Protein AF-A0A1G2F307-F1 (afdb_monomer_lite)

Structure (mmCIF, N/CA/C/O backbone):
data_AF-A0A1G2F307-F1
#
_entry.id   AF-A0A1G2F307-F1
#
loop_
_atom_site.group_PDB
_atom_site.id
_atom_site.type_symbol
_atom_site.label_atom_id
_atom_site.label_alt_id
_atom_site.label_comp_id
_atom_site.label_asym_id
_atom_site.label_entity_id
_atom_site.label_seq_id
_atom_site.pdbx_PDB_ins_code
_atom_site.Cartn_x
_atom_site.Cartn_y
_atom_site.Cartn_z
_atom_site.occupancy
_atom_site.B_iso_or_equiv
_atom_site.auth_seq_id
_atom_site.auth_comp_id
_atom_site.auth_asym_id
_atom_site.auth_atom_id
_atom_site.pdbx_PDB_model_num
ATOM 1 N N . MET A 1 1 ? -7.308 24.816 10.630 1.00 45.25 1 MET A N 1
ATOM 2 C CA . MET A 1 1 ? -8.363 24.748 11.661 1.00 45.25 1 MET A CA 1
ATOM 3 C C . MET A 1 1 ? -8.213 25.988 12.524 1.00 45.25 1 MET A C 1
ATOM 5 O O . MET A 1 1 ? -7.285 26.033 13.312 1.00 45.25 1 MET A O 1
ATOM 9 N N . LYS A 1 2 ? -9.033 27.020 12.302 1.00 36.34 2 LYS A N 1
ATOM 10 C CA . LYS A 1 2 ? -9.161 28.176 13.204 1.00 36.34 2 LYS A CA 1
ATOM 11 C C . LYS A 1 2 ? -10.484 27.991 13.963 1.00 36.34 2 LYS A C 1
ATOM 13 O O . LYS A 1 2 ? -11.474 27.665 13.313 1.00 36.34 2 LYS A O 1
ATOM 18 N N . GLY A 1 3 ? -10.489 28.132 15.291 1.00 55.84 3 GLY A N 1
ATOM 19 C CA . GLY A 1 3 ? -11.726 28.289 16.077 1.00 55.84 3 GLY A CA 1
ATOM 20 C C . GLY A 1 3 ? -12.210 27.124 16.958 1.00 55.84 3 GLY A C 1
ATOM 21 O O . GLY A 1 3 ? -13.341 27.181 17.425 1.00 55.84 3 GLY A O 1
ATOM 22 N N . LEU A 1 4 ? -11.419 26.077 17.219 1.00 61.03 4 LEU A N 1
ATOM 23 C CA . LEU A 1 4 ? -11.756 25.086 18.258 1.00 61.03 4 LEU A CA 1
ATOM 24 C C . LEU A 1 4 ? -10.794 25.225 19.436 1.00 61.03 4 LEU A C 1
ATOM 26 O O . LEU A 1 4 ? -9.588 25.094 19.243 1.00 61.03 4 LEU A O 1
ATOM 30 N N . SER A 1 5 ? -11.338 25.478 20.632 1.00 67.31 5 SER A N 1
ATOM 31 C CA . SER A 1 5 ? -10.570 25.426 21.883 1.00 67.31 5 SER A CA 1
ATOM 32 C C . SER A 1 5 ? -9.981 24.024 22.057 1.00 67.31 5 SER A C 1
ATOM 34 O O . SER A 1 5 ? -10.682 23.024 21.854 1.00 67.31 5 SER A O 1
ATOM 36 N N . SER A 1 6 ? -8.704 23.954 22.438 1.00 67.81 6 SER A N 1
ATOM 37 C CA . SER A 1 6 ? -7.996 22.713 22.781 1.00 67.81 6 SER A CA 1
ATOM 38 C C . SER A 1 6 ? -8.729 21.909 23.863 1.00 67.81 6 SER A C 1
ATOM 40 O O . SER A 1 6 ? -8.655 20.682 23.875 1.00 67.81 6 SER A O 1
ATOM 42 N N . GLU A 1 7 ? -9.527 22.578 24.695 1.00 74.12 7 GLU A N 1
ATOM 43 C CA . GLU A 1 7 ? -10.325 21.982 25.770 1.00 74.12 7 GLU A CA 1
ATOM 44 C C . GLU A 1 7 ? -11.489 21.115 25.267 1.00 74.12 7 GLU A C 1
ATOM 46 O O . GLU A 1 7 ? -11.888 20.181 25.956 1.00 74.12 7 GLU A O 1
ATOM 51 N N . LYS A 1 8 ? -12.009 21.361 24.052 1.00 78.06 8 LYS A N 1
ATOM 52 C CA . LYS A 1 8 ? -13.116 20.575 23.460 1.00 78.06 8 LYS A CA 1
ATOM 53 C C . LYS A 1 8 ? -12.644 19.328 22.706 1.00 78.06 8 LYS A C 1
ATOM 55 O O . LYS A 1 8 ? -13.451 18.457 22.379 1.00 78.06 8 LYS A O 1
ATOM 60 N N . ILE A 1 9 ? -11.349 19.222 22.403 1.00 78.38 9 ILE A N 1
ATOM 61 C CA . ILE A 1 9 ? -10.780 18.090 21.653 1.00 78.38 9 ILE A CA 1
ATOM 62 C C . ILE A 1 9 ? -10.957 16.749 22.397 1.00 78.38 9 ILE A C 1
ATOM 64 O O . ILE A 1 9 ? -11.393 15.796 21.748 1.00 78.38 9 ILE A O 1
ATOM 68 N N . PRO A 1 10 ? -10.705 16.634 23.720 1.00 80.56 10 PRO A N 1
ATOM 69 C CA . PRO A 1 10 ? -10.904 15.382 24.451 1.00 80.56 10 PRO A CA 1
ATOM 70 C C . PRO A 1 10 ? -12.337 14.843 24.381 1.00 80.56 10 PRO A C 1
ATOM 72 O O . PRO A 1 10 ? -12.533 13.643 24.204 1.00 80.56 10 PRO A O 1
ATOM 75 N N . GLU A 1 11 ? -13.342 15.712 24.512 1.00 82.62 11 GLU A N 1
ATOM 76 C CA . GLU A 1 11 ? -14.755 15.314 24.476 1.00 82.62 11 GLU A CA 1
ATOM 77 C C . GLU A 1 11 ? -15.157 14.800 23.092 1.00 82.62 11 GLU A C 1
ATOM 79 O O . GLU A 1 11 ? -15.817 13.766 22.965 1.00 82.62 11 GLU A O 1
ATOM 84 N N . LEU A 1 12 ? -14.708 15.491 22.041 1.00 83.12 12 LEU A N 1
ATOM 85 C CA . LEU A 1 12 ? -14.936 15.076 20.659 1.00 83.12 12 LEU A CA 1
ATOM 86 C C . LEU A 1 12 ? -14.224 13.757 20.343 1.00 83.12 12 LEU A C 1
ATOM 88 O O . LEU A 1 12 ? -14.823 12.878 19.729 1.00 83.12 12 LEU A O 1
ATOM 92 N N . ALA A 1 13 ? -12.989 13.581 20.813 1.00 83.50 13 ALA A N 1
ATOM 93 C CA . ALA A 1 13 ? -12.244 12.338 20.644 1.00 83.50 13 ALA A CA 1
ATOM 94 C C . ALA A 1 13 ? -12.926 11.159 21.359 1.00 83.50 13 ALA A C 1
ATOM 96 O O . ALA A 1 13 ? -13.071 10.083 20.778 1.00 83.50 13 ALA A O 1
ATOM 97 N N . ALA A 1 14 ? -13.423 11.371 22.583 1.00 84.75 14 ALA A N 1
ATOM 98 C CA . ALA A 1 14 ? -14.189 10.363 23.312 1.00 84.75 14 ALA A CA 1
ATOM 99 C C . ALA A 1 14 ? -15.495 10.003 22.583 1.00 84.75 14 ALA A C 1
ATOM 101 O O . ALA A 1 14 ? -15.863 8.829 22.508 1.00 84.75 14 ALA A O 1
ATOM 102 N N . LYS A 1 15 ? -16.186 10.995 22.003 1.00 86.06 15 LYS A N 1
ATOM 103 C CA . LYS A 1 15 ? -17.370 10.767 21.163 1.00 86.06 15 LYS A CA 1
ATOM 104 C C . LYS A 1 15 ? -17.031 9.924 19.930 1.00 86.06 15 LYS A C 1
ATOM 106 O O . LYS A 1 15 ? -17.756 8.973 19.638 1.00 86.06 15 LYS A O 1
ATOM 111 N N . ASP A 1 16 ? -15.928 10.226 19.248 1.00 86.75 16 ASP A N 1
ATOM 112 C CA . ASP A 1 16 ? -15.471 9.479 18.072 1.00 86.75 16 ASP A CA 1
ATOM 113 C C . ASP A 1 16 ? -15.171 8.009 18.417 1.00 86.75 16 ASP A C 1
ATOM 115 O O . ASP A 1 16 ? -15.613 7.110 17.697 1.00 86.75 16 ASP A O 1
ATOM 119 N N . VAL A 1 17 ? -14.513 7.745 19.555 1.00 88.88 17 VAL A N 1
ATOM 120 C CA . VAL A 1 17 ? -14.252 6.378 20.046 1.00 88.88 17 VAL A CA 1
ATOM 121 C C . VAL A 1 17 ? -15.545 5.626 20.351 1.00 88.88 17 VAL A C 1
ATOM 123 O O . VAL A 1 17 ? -15.688 4.482 19.923 1.00 88.88 17 VAL A O 1
ATOM 126 N N . ARG A 1 18 ? -16.509 6.246 21.048 1.00 87.94 18 ARG A N 1
ATOM 127 C CA . ARG A 1 18 ? -17.801 5.601 21.361 1.00 87.94 18 ARG A CA 1
ATOM 128 C C . ARG A 1 18 ? -18.547 5.184 20.095 1.00 87.94 18 ARG A C 1
ATOM 130 O O . ARG A 1 18 ? -19.044 4.064 20.022 1.00 87.94 18 ARG A O 1
ATOM 137 N N . ILE A 1 19 ? -18.596 6.066 19.095 1.00 85.94 19 ILE A N 1
ATOM 138 C CA . ILE A 1 19 ? -19.235 5.775 17.805 1.00 85.94 19 ILE A CA 1
ATOM 139 C C . ILE A 1 19 ? -18.527 4.604 17.126 1.00 85.94 19 ILE A C 1
ATOM 141 O O . ILE A 1 19 ? -19.167 3.655 16.692 1.00 85.94 19 ILE A O 1
ATOM 145 N N . VAL A 1 20 ? -17.200 4.647 17.049 1.00 87.62 20 VAL A N 1
ATOM 146 C CA . VAL A 1 20 ? -16.420 3.596 16.397 1.00 87.62 20 VAL A CA 1
ATOM 147 C C . VAL A 1 20 ? -16.593 2.248 17.092 1.00 87.62 20 VAL A C 1
ATOM 149 O O . VAL A 1 20 ? -16.820 1.253 16.411 1.00 87.62 20 VAL A O 1
ATOM 152 N N . LYS A 1 21 ? -16.576 2.214 18.427 1.00 89.38 21 LYS A N 1
ATOM 153 C CA . LYS A 1 21 ? -16.798 0.983 19.194 1.00 89.38 21 LYS A CA 1
ATOM 154 C C . LYS A 1 21 ? -18.159 0.345 18.923 1.00 89.38 21 LYS A C 1
ATOM 156 O O . LYS A 1 21 ? -18.265 -0.875 18.893 1.00 89.38 21 LYS A O 1
ATOM 161 N N . LYS A 1 22 ? -19.187 1.169 18.714 1.00 86.75 22 LYS A N 1
ATOM 162 C CA . LYS A 1 22 ? -20.546 0.702 18.432 1.00 86.75 22 LYS A CA 1
ATOM 163 C C . LYS A 1 22 ? -20.747 0.294 16.973 1.00 86.75 22 LYS A C 1
ATOM 165 O O . LYS A 1 22 ? -21.498 -0.637 16.712 1.00 86.75 22 LYS A O 1
ATOM 170 N N . GLU A 1 23 ? -20.115 0.995 16.033 1.00 86.56 23 GLU A N 1
ATOM 171 C CA . GLU A 1 23 ? -20.514 0.942 14.621 1.00 86.56 23 GLU A CA 1
ATOM 172 C C . GLU A 1 23 ? -19.495 0.275 13.690 1.00 86.56 23 GLU A C 1
ATOM 174 O O . GLU A 1 23 ? -19.865 -0.159 12.598 1.00 86.56 23 GLU A O 1
ATOM 179 N N . ALA A 1 24 ? -18.221 0.195 14.080 1.00 88.38 24 ALA A N 1
ATOM 180 C CA . ALA A 1 24 ? -17.176 -0.414 13.265 1.00 88.38 24 ALA A CA 1
ATOM 181 C C . ALA A 1 24 ? -17.339 -1.931 13.162 1.00 88.38 24 ALA A C 1
ATOM 183 O O . ALA A 1 24 ? -17.726 -2.585 14.127 1.00 88.38 24 ALA A O 1
ATOM 184 N N . ARG A 1 25 ? -16.968 -2.495 12.008 1.00 90.31 25 ARG A N 1
ATOM 185 C CA . ARG A 1 25 ? -16.917 -3.947 11.798 1.00 90.31 25 ARG A CA 1
ATOM 186 C C . ARG A 1 25 ? -15.832 -4.608 12.636 1.00 90.31 25 ARG A C 1
ATOM 188 O O . ARG A 1 25 ? -16.087 -5.640 13.247 1.00 90.31 25 ARG A O 1
ATOM 195 N N . ILE A 1 26 ? -14.637 -4.025 12.647 1.00 93.69 26 ILE A N 1
ATOM 196 C CA . ILE A 1 26 ? -13.489 -4.551 13.391 1.00 93.69 26 ILE A CA 1
ATOM 197 C C . ILE A 1 26 ? -12.848 -3.410 14.159 1.00 93.69 26 ILE A C 1
ATOM 199 O O . ILE A 1 26 ? -12.647 -2.328 13.607 1.00 93.69 26 ILE A O 1
ATOM 203 N N . ILE A 1 27 ? -12.500 -3.658 15.414 1.00 95.06 27 ILE A N 1
ATOM 204 C CA . ILE A 1 27 ? -11.779 -2.716 16.261 1.00 95.06 27 ILE A CA 1
ATOM 205 C C . ILE A 1 27 ? -10.547 -3.430 16.792 1.00 95.06 27 ILE A C 1
ATOM 207 O O . ILE A 1 27 ? -10.652 -4.465 17.444 1.00 95.06 27 ILE A O 1
ATOM 211 N N . PHE A 1 28 ? -9.384 -2.855 16.534 1.00 95.75 28 PHE A N 1
ATOM 212 C CA . PHE A 1 28 ? -8.176 -3.174 17.270 1.00 95.75 28 PHE A CA 1
ATOM 213 C C . PHE A 1 28 ? -7.999 -2.142 18.375 1.00 95.75 28 PHE A C 1
ATOM 215 O O . PHE A 1 28 ? -7.967 -0.939 18.105 1.00 95.75 28 PHE A O 1
ATOM 222 N N . ARG A 1 29 ? -7.893 -2.612 19.612 1.00 94.12 29 ARG A N 1
ATOM 223 C CA . ARG A 1 29 ? -7.698 -1.777 20.789 1.00 94.12 29 ARG A CA 1
ATOM 224 C C . ARG A 1 29 ? -6.320 -2.039 21.373 1.00 94.12 29 ARG A C 1
ATOM 226 O O . ARG A 1 29 ? -6.047 -3.148 21.816 1.00 94.12 29 ARG A O 1
ATOM 233 N N . ILE A 1 30 ? -5.477 -1.014 21.366 1.00 91.75 30 ILE A N 1
ATOM 234 C CA . ILE A 1 30 ? -4.149 -1.038 21.983 1.00 91.75 30 ILE A CA 1
ATOM 235 C C . ILE A 1 30 ? -4.313 -0.700 23.468 1.00 91.75 30 ILE A C 1
ATOM 237 O O . ILE A 1 30 ? -4.985 0.277 23.811 1.00 91.75 30 ILE A O 1
ATOM 241 N N . SER A 1 31 ? -3.736 -1.514 24.346 1.00 86.94 31 SER A N 1
ATOM 242 C CA . SER A 1 31 ? -3.740 -1.276 25.789 1.00 86.94 31 SER A CA 1
ATOM 243 C C . SER A 1 31 ? -2.879 -0.057 26.176 1.00 86.94 31 SER A C 1
ATOM 245 O O . SER A 1 31 ? -1.973 0.312 25.428 1.00 86.94 31 SER A O 1
ATOM 247 N N . PRO A 1 32 ? -3.122 0.584 27.338 1.00 83.75 32 PRO A N 1
ATOM 248 C CA . PRO A 1 32 ? -2.334 1.735 27.801 1.00 83.75 32 PRO A CA 1
ATOM 249 C C . PRO A 1 32 ? -0.832 1.468 27.952 1.00 83.75 32 PRO A C 1
ATOM 251 O O . PRO A 1 32 ? -0.029 2.372 27.763 1.00 83.75 32 PRO A O 1
ATOM 254 N N . ASP A 1 33 ? -0.454 0.235 28.283 1.00 81.94 33 ASP A N 1
ATOM 255 C CA . ASP A 1 33 ? 0.939 -0.211 28.376 1.00 81.94 33 ASP A CA 1
ATOM 256 C C . ASP A 1 33 ? 1.538 -0.616 27.015 1.00 81.94 33 ASP A C 1
ATOM 258 O O . ASP A 1 33 ? 2.699 -1.008 26.955 1.00 81.94 33 ASP A O 1
ATOM 262 N N . GLU A 1 34 ? 0.759 -0.522 25.931 1.00 77.94 34 GLU A N 1
ATOM 263 C CA . GLU A 1 34 ? 1.139 -0.850 24.551 1.00 77.94 34 GLU A CA 1
ATOM 264 C C . GLU A 1 34 ? 1.672 -2.282 24.363 1.00 77.94 34 GLU A C 1
ATOM 266 O O . GLU A 1 34 ? 2.456 -2.552 23.455 1.00 77.94 34 GLU A O 1
ATOM 271 N N . ARG A 1 35 ? 1.244 -3.220 25.217 1.00 78.19 35 ARG A N 1
ATOM 272 C CA . ARG A 1 35 ? 1.658 -4.635 25.163 1.00 78.19 35 ARG A CA 1
ATOM 273 C C . ARG A 1 35 ? 0.577 -5.562 24.633 1.00 78.19 35 ARG A C 1
ATOM 275 O O . ARG A 1 35 ? 0.885 -6.623 24.098 1.00 78.19 35 ARG A O 1
ATOM 282 N N . LEU A 1 36 ? -0.684 -5.176 24.791 1.00 77.69 36 LEU A N 1
ATOM 283 C CA . LEU A 1 36 ? -1.838 -6.015 24.513 1.00 77.69 36 LEU A CA 1
ATOM 284 C C . LEU A 1 36 ? -2.692 -5.376 23.422 1.00 77.69 36 LEU A C 1
ATOM 286 O O . LEU A 1 36 ? -3.015 -4.188 23.469 1.00 77.69 36 LEU A O 1
ATOM 290 N N . ILE A 1 37 ? -3.063 -6.185 22.430 1.00 85.81 37 ILE A N 1
ATOM 291 C CA . ILE A 1 37 ? -4.013 -5.790 21.393 1.00 85.81 37 ILE A CA 1
ATOM 292 C C . ILE A 1 37 ? -5.245 -6.673 21.515 1.00 85.81 37 ILE A C 1
ATOM 294 O O . ILE A 1 37 ? -5.208 -7.867 21.221 1.00 85.81 37 ILE A O 1
ATOM 298 N N . GLU A 1 38 ? -6.355 -6.062 21.902 1.00 89.31 38 GLU A N 1
ATOM 299 C CA . GLU A 1 38 ? -7.666 -6.695 21.870 1.00 89.31 38 GLU A CA 1
ATOM 300 C C . GLU A 1 38 ? -8.273 -6.507 20.470 1.00 89.31 38 GLU A C 1
ATOM 302 O O . GLU A 1 38 ? -8.264 -5.405 19.915 1.00 89.31 38 GLU A O 1
ATOM 307 N N . THR A 1 39 ? -8.785 -7.587 19.873 1.00 92.56 39 THR A N 1
ATOM 308 C CA . THR A 1 39 ? -9.511 -7.532 18.594 1.00 92.56 39 THR A CA 1
ATOM 309 C C . THR A 1 39 ? -10.985 -7.787 18.854 1.00 92.56 39 THR A C 1
ATOM 311 O O . THR A 1 39 ? -11.357 -8.875 19.282 1.00 92.56 39 THR A O 1
ATOM 314 N N . ILE A 1 40 ? -11.819 -6.794 18.567 1.00 92.75 40 ILE A N 1
ATOM 315 C CA . ILE A 1 40 ? -13.268 -6.866 18.740 1.00 92.75 40 ILE A CA 1
ATOM 316 C C . ILE A 1 40 ? -13.902 -6.884 17.353 1.00 92.75 40 ILE A C 1
ATOM 318 O O . ILE A 1 40 ? -13.689 -5.976 16.546 1.00 92.75 40 ILE A O 1
ATOM 322 N N . GLU A 1 41 ? -14.695 -7.914 17.076 1.00 91.88 41 GLU A N 1
ATOM 323 C CA . GLU A 1 41 ? -15.501 -8.010 15.861 1.00 91.88 41 GLU A CA 1
ATOM 324 C C . GLU A 1 41 ? -16.963 -7.775 16.198 1.00 91.88 41 GLU A C 1
ATOM 326 O O . GLU A 1 41 ? -17.561 -8.466 17.024 1.00 91.88 41 GLU A O 1
ATOM 331 N N . ASN A 1 42 ? -17.546 -6.774 15.554 1.00 86.81 42 ASN A N 1
ATOM 332 C CA . ASN A 1 42 ? -18.934 -6.438 15.777 1.00 86.81 42 ASN A CA 1
ATOM 333 C C . ASN A 1 42 ? -19.824 -7.320 14.900 1.00 86.81 42 ASN A C 1
ATOM 335 O O . ASN A 1 42 ? -19.644 -7.380 13.683 1.00 86.81 42 ASN A O 1
ATOM 339 N N . LYS A 1 43 ? -20.808 -7.980 15.517 1.00 83.81 43 LYS A N 1
ATOM 340 C CA . LYS A 1 43 ? -21.756 -8.860 14.819 1.00 83.81 43 LYS A CA 1
ATOM 341 C C . LYS A 1 43 ? -22.731 -8.090 13.928 1.00 83.81 43 LYS A C 1
ATOM 343 O O . LYS A 1 43 ? -23.240 -8.653 12.967 1.00 83.81 43 LYS A O 1
ATOM 348 N N . ASN A 1 44 ? -23.011 -6.824 14.246 1.00 82.81 44 ASN A N 1
ATOM 349 C CA . ASN A 1 44 ? -24.009 -6.025 13.534 1.00 82.81 44 ASN A CA 1
ATOM 350 C C . ASN A 1 44 ? -23.501 -4.593 13.257 1.00 82.81 44 ASN A C 1
ATOM 352 O O . ASN A 1 44 ? -24.066 -3.624 13.774 1.00 82.81 44 ASN A O 1
ATOM 356 N N . PRO A 1 45 ? -22.406 -4.442 12.485 1.00 83.50 45 PRO A N 1
ATOM 357 C CA . PRO A 1 45 ? -21.763 -3.152 12.276 1.00 83.50 45 PRO A CA 1
ATOM 358 C C . PRO A 1 45 ? -22.529 -2.295 11.270 1.00 83.50 45 PRO A C 1
ATOM 360 O O . PRO A 1 45 ? -22.873 -2.763 10.186 1.00 83.50 45 PRO A O 1
ATOM 363 N N . ARG A 1 46 ? -22.716 -1.003 11.562 1.00 78.00 46 ARG A N 1
ATOM 364 C CA . ARG A 1 46 ? -23.237 -0.045 10.568 1.00 78.00 46 ARG A CA 1
ATOM 365 C C . ARG A 1 46 ? -22.159 0.478 9.622 1.00 78.00 46 ARG A C 1
ATOM 367 O O . ARG A 1 46 ? -22.490 1.097 8.613 1.00 78.00 46 ARG A O 1
ATOM 374 N N . LEU A 1 47 ? -20.877 0.255 9.913 1.00 78.88 47 LEU A N 1
ATOM 375 C CA . LEU A 1 47 ? -19.753 0.731 9.110 1.00 78.88 47 LEU A CA 1
ATOM 376 C C . LEU A 1 47 ? -18.793 -0.406 8.741 1.00 78.88 47 LEU A C 1
ATOM 378 O O . LEU A 1 47 ? -18.179 -1.017 9.617 1.00 78.88 47 LEU A O 1
ATOM 382 N N . ASP A 1 48 ? -18.548 -0.613 7.440 1.00 84.12 48 ASP A N 1
ATOM 383 C CA . ASP A 1 48 ? -17.459 -1.489 6.981 1.00 84.12 48 ASP A CA 1
ATOM 384 C C . ASP A 1 48 ? -16.106 -0.778 7.121 1.00 84.12 48 ASP A C 1
ATOM 386 O O . ASP A 1 48 ? -15.532 -0.258 6.155 1.00 84.12 48 ASP A O 1
ATOM 390 N N . LEU A 1 49 ? -15.605 -0.734 8.350 1.00 87.50 49 LEU A N 1
ATOM 391 C CA . LEU A 1 49 ? -14.298 -0.187 8.673 1.00 87.50 49 LEU A CA 1
ATOM 392 C C . LEU A 1 49 ? -13.571 -1.048 9.703 1.00 87.50 49 LEU A C 1
ATOM 394 O O . LEU A 1 49 ? -14.192 -1.664 10.572 1.00 87.50 49 LEU A O 1
ATOM 398 N N . ILE A 1 50 ? -12.247 -1.049 9.591 1.00 92.75 50 ILE A N 1
ATOM 399 C CA . ILE A 1 50 ? -11.326 -1.461 10.643 1.00 92.75 50 ILE A CA 1
ATOM 400 C C . ILE A 1 50 ? -10.905 -0.187 11.367 1.00 92.75 50 ILE A C 1
ATOM 402 O O . ILE A 1 50 ? -10.335 0.721 10.758 1.00 92.75 50 ILE A O 1
ATOM 406 N N . ALA A 1 51 ? -11.201 -0.114 12.652 1.00 93.06 51 ALA A N 1
ATOM 407 C CA . ALA A 1 51 ? -10.781 0.968 13.515 1.00 93.06 51 ALA A CA 1
ATOM 408 C C . ALA A 1 51 ? -9.612 0.547 14.382 1.00 93.06 51 ALA A C 1
ATOM 410 O O . ALA A 1 51 ? -9.539 -0.593 14.834 1.00 93.06 51 ALA A O 1
ATOM 411 N N . ILE A 1 52 ? -8.733 1.502 14.653 1.00 94.31 52 ILE A N 1
ATOM 412 C CA . ILE A 1 52 ? -7.638 1.330 15.592 1.00 94.31 52 ILE A CA 1
ATOM 413 C C . ILE A 1 52 ? -7.809 2.387 16.669 1.00 94.31 52 ILE A C 1
ATOM 415 O O . ILE A 1 52 ? -7.704 3.586 16.398 1.00 94.31 52 ILE A O 1
ATOM 419 N N . VAL A 1 53 ? -8.120 1.930 17.876 1.00 93.25 53 VAL A N 1
ATOM 420 C CA . VAL A 1 53 ? -8.250 2.768 19.064 1.00 93.25 53 VAL A CA 1
ATOM 421 C C . VAL A 1 53 ? -7.113 2.448 20.016 1.00 93.25 53 VAL A C 1
ATOM 423 O O . VAL A 1 53 ? -6.663 1.308 20.111 1.00 93.25 53 VAL A O 1
ATOM 426 N N . GLY A 1 54 ? -6.621 3.453 20.714 1.00 91.12 54 GLY A N 1
ATOM 427 C CA . GLY A 1 54 ? -5.506 3.253 21.618 1.00 91.12 54 GLY A CA 1
ATOM 428 C C . GLY A 1 54 ? -5.227 4.483 22.456 1.00 91.12 54 GLY A C 1
ATOM 429 O O . GLY A 1 54 ? -5.936 5.487 22.347 1.00 91.12 54 GLY A O 1
ATOM 430 N N . PRO A 1 55 ? -4.227 4.389 23.329 1.00 88.00 55 PRO A N 1
ATOM 431 C CA . PRO A 1 55 ? -3.926 5.442 24.270 1.00 88.00 55 PRO A CA 1
ATOM 432 C C . PRO A 1 55 ? -3.178 6.603 23.589 1.00 88.00 55 PRO A C 1
ATOM 434 O O . PRO A 1 55 ? -2.393 6.406 22.661 1.00 88.00 55 PRO A O 1
ATOM 437 N N . THR A 1 56 ? -3.404 7.825 24.071 1.00 84.44 56 THR A N 1
ATOM 438 C CA . THR A 1 56 ? -2.565 8.996 23.771 1.00 84.44 56 THR A CA 1
ATOM 439 C C . THR A 1 56 ? -2.194 9.736 25.054 1.00 84.44 56 THR A C 1
ATOM 441 O O . THR A 1 56 ? -2.996 9.791 25.994 1.00 84.44 56 THR A O 1
ATOM 444 N N . TRP A 1 57 ? -0.990 10.316 25.080 1.00 68.06 57 TRP A N 1
ATOM 445 C CA . TRP A 1 57 ? -0.485 11.144 26.182 1.00 68.06 57 TRP A CA 1
ATOM 446 C C . TRP A 1 57 ? -0.691 12.656 25.945 1.00 68.06 57 TRP A C 1
ATOM 448 O O . TRP A 1 57 ? -0.379 13.477 26.801 1.00 68.06 57 TRP A O 1
ATOM 458 N N . GLU A 1 58 ? -1.256 13.057 24.801 1.00 62.59 58 GLU A N 1
ATOM 459 C CA . GLU A 1 58 ? -1.244 14.452 24.317 1.00 62.59 58 GLU A CA 1
ATOM 460 C C . GLU A 1 58 ? -2.091 15.465 25.122 1.00 62.59 58 GLU A C 1
ATOM 462 O O . GLU A 1 58 ? -2.147 16.640 24.767 1.00 62.59 58 GLU A O 1
ATOM 467 N N . PHE A 1 59 ? -2.743 15.065 26.219 1.00 57.72 59 PHE A N 1
ATOM 468 C CA . PHE A 1 59 ? -3.677 15.933 26.951 1.00 57.72 59 PHE A CA 1
ATOM 469 C C . PHE A 1 59 ? -3.190 16.462 28.305 1.00 57.72 59 PHE A C 1
ATOM 471 O O . PHE A 1 59 ? -3.992 17.072 29.012 1.00 57.72 59 PHE A O 1
ATOM 478 N N . ASN A 1 60 ? -1.930 16.237 28.700 1.00 53.78 60 ASN A N 1
ATOM 479 C CA . ASN A 1 60 ? -1.362 16.706 29.981 1.00 53.78 60 ASN A CA 1
ATOM 480 C C . ASN A 1 60 ? -2.204 16.350 31.236 1.00 53.78 60 ASN A C 1
ATOM 482 O O . ASN A 1 60 ? -2.045 16.961 32.289 1.00 53.78 60 ASN A O 1
ATOM 486 N N . ARG A 1 61 ? -3.129 15.382 31.133 1.00 56.38 61 ARG A N 1
ATOM 487 C CA . ARG A 1 61 ? -4.115 15.013 32.171 1.00 56.38 61 ARG A CA 1
ATOM 488 C C . ARG A 1 61 ? -4.346 13.493 32.250 1.00 56.38 61 ARG A C 1
ATOM 490 O O . ARG A 1 61 ? -5.436 13.051 32.602 1.00 56.38 61 ARG A O 1
ATOM 497 N N . GLY A 1 62 ? -3.333 12.699 31.897 1.00 61.94 62 GLY A N 1
ATOM 498 C CA . GLY A 1 62 ? -3.377 11.232 31.931 1.00 61.94 62 GLY A CA 1
ATOM 499 C C . GLY A 1 62 ? -3.878 10.571 30.643 1.00 61.94 62 GLY A C 1
ATOM 500 O O . GLY A 1 62 ? -4.296 11.238 29.693 1.00 61.94 62 GLY A O 1
ATOM 501 N N . TRP A 1 63 ? -3.801 9.238 30.617 1.00 64.56 63 TRP A N 1
ATOM 502 C CA . TRP A 1 63 ? -4.155 8.414 29.463 1.00 64.56 63 TRP A CA 1
ATOM 503 C C . TRP A 1 63 ? -5.612 8.599 29.041 1.00 64.56 63 TRP A C 1
ATOM 505 O O . TRP A 1 63 ? -6.534 8.449 29.845 1.00 64.56 63 TRP A O 1
ATOM 515 N N . LYS A 1 64 ? -5.829 8.837 27.747 1.00 77.12 64 LYS A N 1
ATOM 516 C CA . LYS A 1 64 ? -7.161 8.761 27.139 1.00 77.12 64 LYS A CA 1
ATOM 517 C C . LYS A 1 64 ? -7.137 7.863 25.918 1.00 77.12 64 LYS A C 1
ATOM 519 O O . LYS A 1 64 ? -6.219 7.925 25.105 1.00 77.12 64 LYS A O 1
ATOM 524 N N . GLU A 1 65 ? -8.167 7.034 25.803 1.00 86.88 65 GLU A N 1
ATOM 525 C CA . GLU A 1 65 ? -8.400 6.223 24.615 1.00 86.88 65 GLU A CA 1
ATOM 526 C C . GLU A 1 65 ? -8.943 7.115 23.498 1.00 86.88 65 GLU A C 1
ATOM 528 O O . GLU A 1 65 ? -9.915 7.852 23.684 1.00 86.88 65 GLU A O 1
ATOM 533 N N . VAL A 1 66 ? -8.302 7.051 22.338 1.00 90.19 66 VAL A N 1
ATOM 534 C CA . VAL A 1 66 ? -8.616 7.865 21.168 1.00 90.19 66 VAL A CA 1
ATOM 535 C C . VAL A 1 66 ? -8.607 7.017 19.901 1.00 90.19 66 VAL A C 1
ATOM 537 O O . VAL A 1 66 ? -8.055 5.918 19.859 1.00 90.19 66 VAL A O 1
ATOM 540 N N . LEU A 1 67 ? -9.228 7.537 18.846 1.00 90.50 67 LEU A N 1
ATOM 541 C CA . LEU A 1 67 ? -9.176 6.949 17.513 1.00 90.50 67 LEU A CA 1
ATOM 542 C C . LEU A 1 67 ? -7.860 7.337 16.828 1.00 90.50 67 LEU A C 1
ATOM 544 O O . LEU A 1 67 ? -7.630 8.515 16.554 1.00 90.50 67 LEU A O 1
ATOM 548 N N . LEU A 1 68 ? -7.024 6.346 16.530 1.00 91.50 68 LEU A N 1
ATOM 549 C CA . LEU A 1 68 ? -5.680 6.541 15.979 1.00 91.50 68 LEU A CA 1
ATOM 550 C C . LEU A 1 68 ? -5.651 6.382 14.452 1.00 91.50 68 LEU A C 1
ATOM 552 O O . LEU A 1 68 ? -4.958 7.126 13.754 1.00 91.50 68 LEU A O 1
ATOM 556 N N . ALA A 1 69 ? -6.419 5.431 13.916 1.00 91.56 69 ALA A N 1
ATOM 557 C CA . ALA A 1 69 ? -6.488 5.171 12.481 1.00 91.56 69 ALA A CA 1
ATOM 558 C C . ALA A 1 69 ? -7.790 4.466 12.072 1.00 91.56 69 ALA A C 1
ATOM 560 O O . ALA A 1 69 ? -8.453 3.808 12.876 1.00 91.56 69 ALA A O 1
ATOM 561 N N . GLU A 1 70 ? -8.143 4.605 10.792 1.00 90.81 70 GLU A N 1
ATOM 562 C CA . GLU A 1 70 ? -9.315 3.974 10.184 1.00 90.81 70 GLU A CA 1
ATOM 563 C C . GLU A 1 70 ? -8.980 3.445 8.790 1.00 90.81 70 GLU A C 1
ATOM 565 O O . GLU A 1 70 ? -8.408 4.154 7.957 1.00 90.81 70 GLU A O 1
ATOM 570 N N . ILE A 1 71 ? -9.402 2.213 8.520 1.00 91.25 71 ILE A N 1
ATOM 571 C CA . ILE A 1 71 ? -9.248 1.553 7.227 1.00 91.25 71 ILE A CA 1
ATOM 572 C C . ILE A 1 71 ? -10.635 1.173 6.726 1.00 91.25 71 ILE A C 1
ATOM 574 O O . ILE A 1 71 ? -11.319 0.335 7.309 1.00 91.25 71 ILE A O 1
ATOM 578 N N . GLY A 1 72 ? -11.068 1.795 5.636 1.00 88.25 72 GLY A N 1
ATOM 579 C CA . GLY A 1 72 ? -12.335 1.460 4.990 1.00 88.25 72 GLY A CA 1
ATOM 580 C C . GLY A 1 72 ? -12.237 0.132 4.247 1.00 88.25 72 GLY A C 1
ATOM 581 O O . GLY A 1 72 ? -11.256 -0.103 3.541 1.00 88.25 72 GLY A O 1
ATOM 582 N N . ILE A 1 73 ? -13.262 -0.711 4.362 1.00 86.19 73 ILE A N 1
ATOM 583 C CA . ILE A 1 73 ? -13.335 -2.014 3.693 1.00 86.19 73 ILE A CA 1
ATOM 584 C C . ILE A 1 73 ? -14.237 -1.900 2.460 1.00 86.19 73 ILE A C 1
ATOM 586 O O . ILE A 1 73 ? -15.359 -1.407 2.525 1.00 86.19 73 ILE A O 1
ATOM 590 N N . SER A 1 74 ? -13.761 -2.421 1.331 1.00 70.94 74 SER A N 1
ATOM 591 C CA . SER A 1 74 ? -14.489 -2.605 0.066 1.00 70.94 74 SER A CA 1
ATOM 592 C C . SER A 1 74 ? -15.014 -1.343 -0.607 1.00 70.94 74 SER A C 1
ATOM 594 O O . SER A 1 74 ? -16.085 -1.339 -1.219 1.00 70.94 74 SER A O 1
ATOM 596 N N . ARG A 1 75 ? -14.270 -0.245 -0.480 1.00 63.97 75 ARG A N 1
ATOM 597 C CA . ARG A 1 75 ? -14.753 1.092 -0.833 1.00 63.97 75 ARG A CA 1
ATOM 598 C C . ARG A 1 75 ? -13.695 1.912 -1.560 1.00 63.97 75 ARG A C 1
ATOM 600 O O . ARG A 1 75 ? -12.528 1.550 -1.614 1.00 63.97 75 ARG A O 1
ATOM 607 N N . THR A 1 76 ? -14.131 3.043 -2.112 1.00 54.38 76 THR A N 1
ATOM 608 C CA . THR A 1 76 ? -13.276 4.139 -2.608 1.00 54.38 76 THR A CA 1
ATOM 609 C C . THR A 1 76 ? -13.239 5.342 -1.651 1.00 54.38 76 THR A C 1
ATOM 611 O O . THR A 1 76 ? -12.571 6.331 -1.946 1.00 54.38 76 THR A O 1
ATOM 614 N N . ARG A 1 77 ? -13.976 5.287 -0.525 1.00 48.34 77 ARG A N 1
ATOM 615 C CA . ARG A 1 77 ? -14.008 6.268 0.581 1.00 48.34 77 ARG A CA 1
ATOM 616 C C . ARG A 1 77 ? -14.316 5.545 1.914 1.00 48.34 77 ARG A C 1
ATOM 618 O O . ARG A 1 77 ? -15.140 4.633 1.886 1.00 48.34 77 ARG A O 1
ATOM 625 N N . PRO A 1 78 ? -13.748 5.949 3.067 1.00 43.56 78 PRO A N 1
ATOM 626 C CA . PRO A 1 78 ? -13.912 5.208 4.327 1.00 43.56 78 PRO A CA 1
ATOM 627 C C . PRO A 1 78 ? -15.300 5.314 4.992 1.00 43.56 78 PRO A C 1
ATOM 629 O O . PRO A 1 78 ? -15.710 4.376 5.669 1.00 43.56 78 PRO A O 1
ATOM 632 N N . TYR A 1 79 ? -16.064 6.390 4.767 1.00 52.81 79 TYR A N 1
ATOM 633 C CA . TYR A 1 79 ? -17.329 6.654 5.480 1.00 52.81 79 TYR A CA 1
ATOM 634 C C . TYR A 1 79 ? -18.572 6.413 4.609 1.00 52.81 79 TYR A C 1
ATOM 636 O O . TYR A 1 79 ? -19.099 7.342 4.007 1.00 52.81 79 TYR A O 1
ATOM 644 N N . HIS A 1 80 ? -19.038 5.170 4.539 1.00 50.75 80 HIS A N 1
ATOM 645 C CA . HIS A 1 80 ? -20.349 4.814 3.982 1.00 50.75 80 HIS A CA 1
ATOM 646 C C . HIS A 1 80 ? -21.048 3.777 4.877 1.00 50.75 80 HIS A C 1
ATOM 648 O O . HIS A 1 80 ? -20.407 3.106 5.688 1.00 50.75 80 HIS A O 1
ATOM 654 N N . GLU A 1 81 ? -22.357 3.623 4.762 1.00 50.72 81 GLU A N 1
ATOM 655 C CA . GLU A 1 81 ? -23.076 2.589 5.514 1.00 50.72 81 GLU A CA 1
ATOM 656 C C . GLU A 1 81 ? -22.686 1.183 5.052 1.00 50.72 81 GLU A C 1
ATOM 658 O O . GLU A 1 81 ? -22.334 0.972 3.887 1.00 50.72 81 GLU A O 1
ATOM 663 N N . ALA A 1 82 ? -22.665 0.226 5.979 1.00 51.16 82 ALA A N 1
ATOM 664 C CA . ALA A 1 82 ? -22.488 -1.186 5.673 1.00 51.16 82 ALA A CA 1
ATOM 665 C C . ALA A 1 82 ? -23.639 -1.666 4.778 1.00 51.16 82 ALA A C 1
ATOM 667 O O . ALA A 1 82 ? -24.810 -1.409 5.055 1.00 51.16 82 ALA A O 1
ATOM 668 N N . ARG A 1 83 ? -23.311 -2.332 3.665 1.00 49.28 83 ARG A N 1
ATOM 669 C CA . ARG A 1 83 ? -24.332 -2.833 2.732 1.00 49.28 83 ARG A CA 1
ATOM 670 C C . ARG A 1 83 ? -25.038 -4.046 3.341 1.00 49.28 83 ARG A C 1
ATOM 672 O O . ARG A 1 83 ? -24.364 -4.948 3.822 1.00 49.28 83 ARG A O 1
ATOM 679 N N . GLY A 1 84 ? -26.366 -4.102 3.228 1.00 47.84 84 GLY A N 1
ATOM 680 C CA . GLY A 1 84 ? -27.147 -5.312 3.523 1.00 47.84 84 GLY A CA 1
ATOM 681 C C . GLY A 1 84 ? -27.846 -5.350 4.882 1.00 47.84 84 GLY A C 1
ATOM 682 O O . GLY A 1 84 ? -28.452 -6.363 5.212 1.00 47.84 84 GLY A O 1
ATOM 683 N N . LEU A 1 85 ? -27.824 -4.267 5.660 1.00 49.00 85 LEU A N 1
ATOM 684 C CA . LEU A 1 85 ? -28.705 -4.153 6.819 1.00 49.00 85 LEU A CA 1
ATOM 685 C C . LEU A 1 85 ? -30.058 -3.606 6.356 1.00 49.00 85 LEU A C 1
ATOM 687 O O . LEU A 1 85 ? -30.123 -2.513 5.798 1.00 49.00 85 LEU A O 1
ATOM 691 N N . ASN A 1 86 ? -31.132 -4.368 6.587 1.00 44.78 86 ASN A N 1
ATOM 692 C CA . ASN A 1 86 ? -32.533 -3.971 6.385 1.00 44.78 86 ASN A CA 1
ATOM 693 C C . ASN A 1 86 ? -32.929 -2.841 7.355 1.00 44.78 86 ASN A C 1
ATOM 695 O O . ASN A 1 86 ? -33.803 -2.995 8.199 1.00 44.78 86 ASN A O 1
ATOM 699 N N . ARG A 1 87 ? -32.254 -1.697 7.270 1.00 53.69 87 ARG A N 1
ATOM 700 C CA . ARG A 1 87 ? -32.482 -0.515 8.098 1.00 53.69 87 ARG A CA 1
ATOM 701 C C . ARG A 1 87 ? -32.928 0.622 7.193 1.00 53.69 87 ARG A C 1
ATOM 703 O O . ARG A 1 87 ? -32.245 1.623 7.045 1.00 53.69 87 ARG A O 1
ATOM 710 N N . LYS A 1 88 ? -34.081 0.429 6.544 1.00 47.56 88 LYS A N 1
ATOM 711 C CA . LYS A 1 88 ? -34.681 1.409 5.621 1.00 47.56 88 LYS A CA 1
ATOM 712 C C . LYS A 1 88 ? -35.082 2.733 6.300 1.00 47.56 88 LYS A C 1
ATOM 714 O O . LYS A 1 88 ? -35.333 3.692 5.586 1.00 47.56 88 LYS A O 1
ATOM 719 N N . ASN A 1 89 ? -35.092 2.793 7.640 1.00 46.41 89 ASN A N 1
ATOM 720 C CA . ASN A 1 89 ? -35.650 3.911 8.413 1.00 46.41 89 ASN A CA 1
ATOM 721 C C . ASN A 1 89 ? -34.692 4.530 9.458 1.00 46.41 89 ASN A C 1
ATOM 723 O O . ASN A 1 89 ? -35.127 5.380 10.229 1.00 46.41 89 ASN A O 1
ATOM 727 N N . GLU A 1 90 ? -33.416 4.130 9.537 1.00 51.75 90 GLU A N 1
ATOM 728 C CA . GLU A 1 90 ? -32.457 4.806 10.430 1.00 51.75 90 GLU A CA 1
ATOM 729 C C . GLU A 1 90 ? -31.718 5.896 9.649 1.00 51.75 90 GLU A C 1
ATOM 731 O O . GLU A 1 90 ? -31.011 5.582 8.694 1.00 51.75 90 GLU A O 1
ATOM 736 N N . GLU A 1 91 ? -31.839 7.166 10.056 1.00 42.19 91 GLU A N 1
ATOM 737 C CA . GLU A 1 91 ? -31.043 8.240 9.459 1.00 42.19 91 GLU A CA 1
ATOM 738 C C . GLU A 1 91 ? -29.551 7.881 9.504 1.00 42.19 91 GLU A C 1
ATOM 740 O O . GLU A 1 91 ? -28.936 7.665 10.556 1.00 42.19 91 GLU A O 1
ATOM 745 N N . SER A 1 92 ? -28.965 7.823 8.314 1.00 51.03 92 SER A N 1
ATOM 746 C CA . SER A 1 92 ? -27.589 7.440 8.022 1.00 51.03 92 SER A CA 1
ATOM 747 C C . SER A 1 92 ? -26.593 8.566 8.294 1.00 51.03 92 SER A C 1
ATOM 749 O O . SER A 1 92 ? -25.570 8.687 7.613 1.00 51.03 92 SER A O 1
ATOM 751 N N . ASN A 1 93 ? -26.904 9.463 9.229 1.00 53.75 93 ASN A N 1
ATOM 752 C CA . ASN A 1 93 ? -26.110 10.660 9.467 1.00 53.75 93 ASN A CA 1
ATOM 753 C C . ASN A 1 93 ? -24.923 10.315 10.375 1.00 53.75 93 ASN A C 1
ATOM 755 O O . ASN A 1 93 ? -24.832 10.729 11.528 1.00 53.75 93 ASN A O 1
ATOM 759 N N . ILE A 1 94 ? -24.009 9.491 9.857 1.00 58.59 94 ILE A N 1
ATOM 760 C CA . ILE A 1 94 ? -22.743 9.184 10.517 1.00 58.59 94 ILE A CA 1
ATOM 761 C C . ILE A 1 94 ? -21.791 10.337 10.185 1.00 58.59 94 ILE A C 1
ATOM 763 O O . ILE A 1 94 ? -21.313 10.427 9.049 1.00 58.59 94 ILE A O 1
ATOM 767 N N . PRO A 1 95 ? -21.507 11.243 11.138 1.00 59.06 95 PRO A N 1
ATOM 768 C CA . PRO A 1 95 ? -20.686 12.405 10.854 1.00 59.06 95 PRO A CA 1
ATOM 769 C C . PRO A 1 95 ? -19.284 11.962 10.438 1.00 59.06 95 PRO A C 1
ATOM 771 O O . PRO A 1 95 ? -18.695 11.0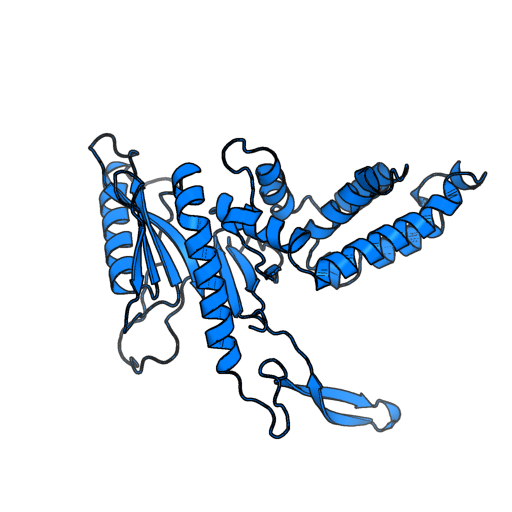47 11.022 1.00 59.06 95 PRO A O 1
ATOM 774 N N . LYS A 1 96 ? -18.722 12.644 9.435 1.00 62.84 96 LYS A N 1
ATOM 775 C CA . LYS A 1 96 ? -17.313 12.478 9.075 1.00 62.84 96 LYS A CA 1
ATOM 776 C C . LYS A 1 96 ? -16.463 12.806 10.303 1.00 62.84 96 LYS A C 1
ATOM 778 O O . LYS A 1 96 ? -16.497 13.935 10.796 1.00 62.84 96 LYS A O 1
ATOM 783 N N . ARG A 1 97 ? -15.703 11.824 10.785 1.00 69.19 97 ARG A N 1
ATOM 784 C CA . ARG A 1 97 ? -14.893 11.981 11.995 1.00 69.19 97 ARG A CA 1
ATOM 785 C C . ARG A 1 97 ? -13.679 12.859 11.729 1.00 69.19 97 ARG A C 1
ATOM 787 O O . ARG A 1 97 ? -13.094 12.852 10.640 1.00 69.19 97 ARG A O 1
ATOM 794 N N . ARG A 1 98 ? -13.331 13.670 12.725 1.00 69.50 98 ARG A N 1
ATOM 795 C CA . ARG A 1 98 ? -12.149 14.529 12.672 1.00 69.50 98 ARG A CA 1
ATOM 796 C C . ARG A 1 98 ? -10.975 13.700 13.160 1.00 69.50 98 ARG A C 1
ATOM 798 O O . ARG A 1 98 ? -11.029 13.093 14.219 1.00 69.50 98 ARG A O 1
ATOM 805 N N . LYS A 1 99 ? -9.911 13.657 12.365 1.00 72.94 99 LYS A N 1
ATOM 806 C CA . LYS A 1 99 ? -8.709 12.929 12.750 1.00 72.94 99 LYS A CA 1
ATOM 807 C C . LYS A 1 99 ? -7.805 13.834 13.576 1.00 72.94 99 LYS A C 1
ATOM 809 O O . LYS A 1 99 ? -7.143 14.704 13.007 1.00 72.94 99 LYS A O 1
ATOM 814 N N . TRP A 1 100 ? -7.867 13.639 14.888 1.00 76.94 100 TRP A N 1
ATOM 815 C CA . TRP A 1 100 ? -7.111 14.385 15.894 1.00 76.94 100 TRP A CA 1
ATOM 816 C C . TRP A 1 100 ? -5.764 13.734 16.202 1.00 76.94 100 TRP A C 1
ATOM 818 O O . TRP A 1 100 ? -4.774 14.443 16.320 1.00 76.94 100 TRP A O 1
ATOM 828 N N . PHE A 1 101 ? -5.738 12.400 16.252 1.00 86.00 101 PHE A N 1
ATOM 829 C CA . PHE A 1 101 ? -4.588 11.604 16.672 1.00 86.00 101 PHE A CA 1
ATOM 830 C C . PHE A 1 101 ? -4.114 10.674 15.559 1.00 86.00 101 PHE A C 1
ATOM 832 O O . PHE A 1 101 ? -4.835 10.399 14.590 1.00 86.00 101 PHE A O 1
ATOM 839 N N . PHE A 1 102 ? -2.882 10.199 15.712 1.00 86.94 102 PHE A N 1
ATOM 840 C CA . PHE A 1 102 ? -2.206 9.305 14.783 1.00 86.94 102 PHE A CA 1
ATOM 841 C C . PHE A 1 102 ? -1.490 8.214 15.567 1.00 86.94 102 PHE A C 1
ATOM 843 O O . PHE A 1 102 ? -1.086 8.430 16.706 1.00 86.94 102 PHE A O 1
ATOM 850 N N . LEU A 1 103 ? -1.320 7.051 14.942 1.00 87.94 103 LEU A N 1
ATOM 851 C CA . LEU A 1 103 ? -0.489 5.991 15.503 1.00 87.94 103 LEU A CA 1
ATOM 852 C C . LEU A 1 103 ? 0.938 6.499 15.698 1.00 87.94 103 LEU A C 1
ATOM 854 O O . LEU A 1 103 ? 1.520 7.051 14.763 1.00 87.94 103 LEU A O 1
ATOM 858 N N . SER A 1 104 ? 1.510 6.257 16.876 1.00 87.31 104 SER A N 1
ATOM 859 C CA . SER A 1 104 ? 2.954 6.377 17.063 1.00 87.31 104 SER A CA 1
ATOM 860 C C . SER A 1 104 ? 3.686 5.273 16.272 1.00 87.31 104 SER A C 1
ATOM 862 O O . SER A 1 104 ? 3.076 4.255 15.919 1.00 87.31 104 SER A O 1
ATOM 864 N N . PRO A 1 105 ? 4.994 5.418 15.986 1.00 86.88 105 PRO A N 1
ATOM 865 C CA . PRO A 1 105 ? 5.770 4.356 15.343 1.00 86.88 105 PRO A CA 1
ATOM 866 C C . PRO A 1 105 ? 5.700 3.019 16.097 1.00 86.88 105 PRO A C 1
ATOM 868 O O . PRO A 1 105 ? 5.544 1.974 15.468 1.00 86.88 105 PRO A O 1
ATOM 871 N N . HIS A 1 106 ? 5.772 3.062 17.432 1.00 86.50 106 HIS A N 1
ATOM 872 C CA . HIS A 1 106 ? 5.737 1.876 18.289 1.00 86.50 106 HIS A CA 1
ATOM 873 C C . HIS A 1 106 ? 4.367 1.185 18.234 1.00 86.50 106 HIS A C 1
ATOM 875 O O . HIS A 1 106 ? 4.280 -0.001 17.909 1.00 86.50 106 HIS A O 1
ATOM 881 N N . GLN A 1 107 ? 3.288 1.953 18.420 1.00 89.94 107 GLN A N 1
ATOM 882 C CA . GLN A 1 107 ? 1.915 1.459 18.296 1.00 89.94 107 GLN A CA 1
ATOM 883 C C . GLN A 1 107 ? 1.669 0.826 16.927 1.00 89.94 107 GLN A C 1
ATOM 885 O O . GLN A 1 107 ? 1.083 -0.252 16.832 1.00 89.94 107 GLN A O 1
ATOM 890 N N . TYR A 1 108 ? 2.143 1.475 15.859 1.00 91.12 108 TYR A N 1
ATOM 891 C CA . TYR A 1 108 ? 2.025 0.953 14.504 1.00 91.12 108 TYR A CA 1
ATOM 892 C C . TYR A 1 108 ? 2.772 -0.374 14.325 1.00 91.12 108 TYR A C 1
ATOM 894 O O . TYR A 1 108 ? 2.223 -1.313 13.751 1.00 91.12 108 TYR A O 1
ATOM 902 N N . GLN A 1 109 ? 4.010 -0.471 14.814 1.00 89.06 109 GLN A N 1
ATOM 903 C CA . GLN A 1 109 ? 4.817 -1.683 14.689 1.00 89.06 109 GLN A CA 1
ATOM 904 C C . GLN A 1 109 ? 4.156 -2.887 15.366 1.00 89.06 109 GLN A C 1
ATOM 906 O O . GLN A 1 109 ? 4.165 -3.978 14.793 1.00 89.06 109 GLN A O 1
ATOM 911 N N . LEU A 1 110 ? 3.547 -2.671 16.533 1.00 89.06 110 LEU A N 1
ATOM 912 C CA . LEU A 1 110 ? 2.820 -3.695 17.277 1.00 89.06 110 LEU A CA 1
ATOM 913 C C . LEU A 1 110 ? 1.594 -4.209 16.502 1.00 89.06 110 LEU A C 1
ATOM 915 O O . LEU A 1 110 ? 1.359 -5.412 16.415 1.00 89.06 110 LEU A O 1
ATOM 919 N N . ILE A 1 111 ? 0.813 -3.299 15.913 1.00 92.25 111 ILE A N 1
ATOM 920 C CA . ILE A 1 111 ? -0.515 -3.613 15.365 1.00 92.25 111 ILE A CA 1
ATOM 921 C C . ILE A 1 111 ? -0.527 -3.960 13.873 1.00 92.25 111 ILE A C 1
ATOM 923 O O . ILE A 1 111 ? -1.427 -4.661 13.403 1.00 92.25 111 ILE A O 1
ATOM 927 N N . ALA A 1 112 ? 0.461 -3.498 13.107 1.00 92.69 112 ALA A N 1
ATOM 928 C CA . ALA A 1 112 ? 0.507 -3.685 11.660 1.00 92.69 112 ALA A CA 1
ATOM 929 C C . ALA A 1 112 ? 0.387 -5.156 11.208 1.00 92.69 112 ALA A C 1
ATOM 931 O O . ALA A 1 112 ? -0.429 -5.403 10.314 1.00 92.69 112 ALA A O 1
ATOM 932 N N . PRO A 1 113 ? 1.077 -6.149 11.820 1.00 93.12 113 PRO A N 1
ATOM 933 C CA . PRO A 1 113 ? 0.902 -7.555 11.446 1.00 93.12 113 PRO A CA 1
ATOM 934 C C . PRO A 1 113 ? -0.557 -8.020 11.526 1.00 93.12 113 PRO A C 1
ATOM 936 O O . PRO A 1 113 ? -1.050 -8.721 10.640 1.00 93.12 113 PRO A O 1
ATOM 939 N N . MET A 1 114 ? -1.276 -7.594 12.567 1.00 94.06 114 MET A N 1
ATOM 940 C CA . MET A 1 114 ? -2.677 -7.959 12.783 1.00 94.06 114 MET A CA 1
ATOM 941 C C . MET A 1 114 ? -3.594 -7.273 11.769 1.00 94.06 114 MET A C 1
ATOM 943 O O . MET A 1 114 ? -4.488 -7.917 11.216 1.00 94.06 114 MET A O 1
ATOM 947 N N . ILE A 1 115 ? -3.333 -5.995 11.473 1.00 94.25 115 ILE A N 1
ATOM 948 C CA . ILE A 1 115 ? -4.060 -5.230 10.454 1.00 94.25 115 ILE A CA 1
ATOM 949 C C . ILE A 1 115 ? -3.957 -5.920 9.096 1.00 94.25 115 ILE A C 1
ATOM 951 O O . ILE A 1 115 ? -4.984 -6.230 8.491 1.00 94.25 115 ILE A O 1
ATOM 955 N N . PHE A 1 116 ? -2.741 -6.177 8.607 1.00 94.31 116 PHE A N 1
ATOM 956 C CA . PHE A 1 116 ? -2.553 -6.715 7.259 1.00 94.31 116 PHE A CA 1
ATOM 957 C C . PHE A 1 116 ? -3.040 -8.160 7.141 1.00 94.31 116 PHE A C 1
ATOM 959 O O . PHE A 1 116 ? -3.684 -8.492 6.145 1.00 94.31 116 PHE A O 1
ATOM 966 N N . LYS A 1 117 ? -2.860 -8.983 8.183 1.00 93.00 117 LYS A N 1
ATOM 967 C CA . LYS A 1 117 ? -3.457 -10.326 8.247 1.00 93.00 117 LYS A CA 1
ATOM 968 C C . LYS A 1 117 ? -4.984 -10.271 8.166 1.00 93.00 117 LYS A C 1
ATOM 970 O O . LYS A 1 117 ? -5.597 -11.069 7.459 1.00 93.00 117 LYS A O 1
ATOM 975 N N . LYS A 1 118 ? -5.618 -9.321 8.862 1.00 93.31 118 LYS A N 1
ATOM 976 C CA . LYS A 1 118 ? -7.078 -9.176 8.830 1.00 93.31 118 LYS A CA 1
ATOM 977 C C . LYS A 1 118 ? -7.579 -8.655 7.484 1.00 93.31 118 LYS A C 1
ATOM 979 O O . LYS A 1 118 ? -8.576 -9.161 6.979 1.00 93.31 118 LYS A O 1
ATOM 984 N N . ILE A 1 119 ? -6.882 -7.691 6.887 1.00 93.12 119 ILE A N 1
ATOM 985 C CA . ILE A 1 119 ? -7.164 -7.193 5.535 1.00 93.12 119 ILE A CA 1
ATOM 986 C C . ILE A 1 119 ? -7.106 -8.335 4.512 1.00 93.12 119 ILE A C 1
ATOM 988 O O . ILE A 1 119 ? -8.012 -8.464 3.691 1.00 93.12 119 ILE A O 1
ATOM 992 N N . GLU A 1 120 ? -6.079 -9.184 4.577 1.00 90.62 120 GLU A N 1
ATOM 993 C CA . GLU A 1 120 ? -5.946 -10.351 3.701 1.00 90.62 120 GLU A CA 1
ATOM 994 C C . GLU A 1 120 ? -7.091 -11.358 3.903 1.00 90.62 120 GLU A C 1
ATOM 996 O O . GLU A 1 120 ? -7.687 -11.812 2.924 1.00 90.62 120 GLU A O 1
ATOM 1001 N N . GLY A 1 121 ? -7.461 -11.651 5.156 1.00 89.44 121 GLY A N 1
ATOM 1002 C CA . GLY A 1 121 ? -8.601 -12.517 5.479 1.00 89.44 121 GLY A CA 1
ATOM 1003 C C . GLY A 1 121 ? -9.929 -11.986 4.930 1.00 89.44 121 GLY A C 1
ATOM 1004 O O . GLY A 1 121 ? -10.648 -12.710 4.245 1.00 89.44 121 GLY A O 1
ATOM 1005 N N . LEU A 1 122 ? -10.210 -10.695 5.132 1.00 88.12 122 LEU A N 1
ATOM 1006 C CA . LEU A 1 122 ? -11.399 -10.034 4.584 1.00 88.12 122 LEU A CA 1
ATOM 1007 C C . LEU A 1 122 ? -11.412 -10.034 3.051 1.00 88.12 122 LEU A C 1
ATOM 1009 O O . LEU A 1 122 ? -12.477 -10.135 2.439 1.00 88.12 122 LEU A O 1
ATOM 1013 N N . ALA A 1 123 ? -10.242 -9.896 2.420 1.00 85.94 123 ALA A N 1
ATOM 1014 C CA . ALA A 1 123 ? -10.130 -9.983 0.971 1.00 85.94 123 ALA A CA 1
ATOM 1015 C C . ALA A 1 123 ? -10.488 -11.384 0.470 1.00 85.94 123 ALA A C 1
ATOM 1017 O O . ALA A 1 123 ? -11.268 -11.505 -0.473 1.00 85.94 123 ALA A O 1
ATOM 1018 N N . TYR A 1 124 ? -9.980 -12.425 1.133 1.00 83.69 124 TYR A N 1
ATOM 1019 C CA . TYR A 1 124 ? -10.314 -13.815 0.836 1.00 83.69 124 TYR A CA 1
ATOM 1020 C C . TYR A 1 124 ? -11.813 -14.093 0.995 1.00 83.69 124 TYR A C 1
ATOM 1022 O O . TYR A 1 124 ? -12.449 -14.526 0.036 1.00 83.69 124 TYR A O 1
ATOM 1030 N N . GLU A 1 125 ? -12.396 -13.769 2.154 1.00 81.69 125 GLU A N 1
ATOM 1031 C CA . GLU A 1 125 ? -13.832 -13.948 2.427 1.00 81.69 125 GLU A CA 1
ATOM 1032 C C . GLU A 1 125 ? -14.698 -13.297 1.350 1.00 81.69 125 GLU A C 1
ATOM 1034 O O . GLU A 1 125 ? -15.629 -13.907 0.831 1.00 81.69 125 GLU A O 1
ATOM 1039 N N . ARG A 1 126 ? -14.372 -12.056 0.977 1.00 77.31 126 ARG A N 1
ATOM 1040 C CA . ARG A 1 126 ? -15.151 -11.312 -0.010 1.00 77.31 126 ARG A CA 1
ATOM 1041 C C . ARG A 1 126 ? -15.064 -11.921 -1.402 1.00 77.31 126 ARG A C 1
ATOM 1043 O O . ARG A 1 126 ? -16.069 -11.943 -2.103 1.00 77.31 126 ARG A O 1
ATOM 1050 N N . VAL A 1 127 ? -13.880 -12.363 -1.808 1.00 73.38 127 VAL A N 1
ATOM 1051 C CA . VAL A 1 127 ? -13.675 -12.956 -3.132 1.00 73.38 127 VAL A CA 1
ATOM 1052 C C . VAL A 1 127 ? -14.384 -14.307 -3.230 1.00 73.38 127 VAL A C 1
ATOM 1054 O O . VAL A 1 127 ? -14.978 -14.606 -4.260 1.00 73.38 127 VAL A O 1
ATOM 1057 N N . CYS A 1 128 ? -14.421 -15.085 -2.142 1.00 73.25 128 CYS A N 1
ATOM 1058 C CA . CYS A 1 128 ? -15.172 -16.340 -2.085 1.00 73.25 128 CYS A CA 1
ATOM 1059 C C . CYS A 1 128 ? -16.687 -16.175 -2.302 1.00 73.25 128 CYS A C 1
ATOM 1061 O O . CYS A 1 128 ? -17.330 -17.142 -2.702 1.00 73.25 128 CYS A O 1
ATOM 1063 N N . LEU A 1 129 ? -17.249 -14.986 -2.052 1.00 69.25 129 LEU A N 1
ATOM 1064 C CA . LEU A 1 129 ? -18.672 -14.685 -2.254 1.00 69.25 129 LEU A CA 1
ATOM 1065 C C . LEU A 1 129 ? -19.033 -14.320 -3.701 1.00 69.25 129 LEU A C 1
ATOM 1067 O O . LEU A 1 129 ? -20.208 -14.106 -3.988 1.00 69.25 129 LEU A O 1
ATOM 1071 N N . TRP A 1 130 ? -18.067 -14.164 -4.606 1.00 69.25 130 TRP A N 1
ATOM 1072 C CA . TRP A 1 130 ? -18.383 -13.783 -5.980 1.00 69.25 130 TRP A CA 1
ATOM 1073 C C . TRP A 1 130 ? -18.976 -14.952 -6.768 1.00 69.25 130 TRP A C 1
ATOM 1075 O O . TRP A 1 130 ? -18.485 -16.078 -6.684 1.00 69.25 130 TRP A O 1
ATOM 1085 N N . GLU A 1 131 ? -20.037 -14.667 -7.532 1.00 55.28 131 GLU A N 1
ATOM 1086 C CA . GLU A 1 131 ? -20.710 -15.653 -8.378 1.00 55.28 131 GLU A CA 1
ATOM 1087 C C . GLU A 1 131 ? -19.713 -16.275 -9.357 1.00 55.28 131 GLU A C 1
ATOM 1089 O O . GLU A 1 131 ? -19.068 -15.597 -10.165 1.00 55.28 131 GLU A O 1
ATOM 1094 N N . LYS A 1 132 ? -19.565 -17.594 -9.236 1.00 59.84 132 LYS A N 1
ATOM 1095 C CA . LYS A 1 132 ? -18.699 -18.401 -10.085 1.00 59.84 132 LYS A CA 1
ATOM 1096 C C . LYS A 1 132 ? -19.427 -18.730 -11.375 1.00 59.84 132 LYS A C 1
ATOM 1098 O O . LYS A 1 132 ? -20.645 -18.876 -11.406 1.00 59.84 132 LYS A O 1
ATOM 1103 N N . GLY A 1 133 ? -18.656 -18.925 -12.433 1.00 49.09 133 GLY A N 1
ATOM 1104 C CA . GLY A 1 133 ? -19.192 -19.549 -13.630 1.00 49.09 133 GLY A CA 1
ATOM 1105 C C . GLY A 1 133 ? -19.586 -21.004 -13.434 1.00 49.09 133 GLY A C 1
ATOM 1106 O O . GLY A 1 133 ? -18.923 -21.685 -12.650 1.00 49.09 133 GLY A O 1
ATOM 1107 N N . PRO A 1 134 ? -20.553 -21.519 -14.218 1.00 43.09 134 PRO A N 1
ATOM 1108 C CA . PRO A 1 134 ? -20.979 -22.921 -14.168 1.00 43.09 134 PRO A CA 1
ATOM 1109 C C . PRO A 1 134 ? -19.846 -23.933 -14.423 1.00 43.09 134 PRO A C 1
ATOM 1111 O O . PRO A 1 134 ? -19.986 -25.101 -14.082 1.00 43.09 134 PRO A O 1
ATOM 1114 N N . PHE A 1 135 ? -18.700 -23.497 -14.963 1.00 43.94 135 PHE A N 1
ATOM 1115 C CA . PHE A 1 135 ? -17.567 -24.359 -15.326 1.00 43.94 135 PHE A CA 1
ATOM 1116 C C . PHE A 1 135 ? -16.240 -23.979 -14.648 1.00 43.94 135 PHE A C 1
ATOM 1118 O O . PHE A 1 135 ? -15.173 -24.372 -15.122 1.00 43.94 135 PHE A O 1
ATOM 1125 N N . SER A 1 136 ? -16.258 -23.188 -13.564 1.00 47.34 136 SER A N 1
ATOM 1126 C CA . SER A 1 136 ? -15.022 -22.796 -12.878 1.00 47.34 136 SER A CA 1
ATOM 1127 C C . SER A 1 136 ? -14.899 -23.354 -11.464 1.00 47.34 136 SER A C 1
ATOM 1129 O O . SER A 1 136 ? -15.539 -22.889 -10.525 1.00 47.34 136 SER A O 1
ATOM 1131 N N . THR A 1 137 ? -13.983 -24.310 -11.303 1.00 53.16 137 THR A N 1
ATOM 1132 C CA . THR A 1 137 ? -13.473 -24.758 -9.997 1.00 53.16 137 THR A CA 1
ATOM 1133 C C . THR A 1 137 ? -12.506 -23.750 -9.368 1.00 53.16 137 THR A C 1
ATOM 1135 O O . THR A 1 137 ? -12.146 -23.882 -8.199 1.00 53.16 137 THR A O 1
ATOM 1138 N N . ASP A 1 138 ? -12.091 -22.728 -10.124 1.00 53.78 138 ASP A N 1
ATOM 1139 C CA . ASP A 1 138 ? -11.203 -21.670 -9.660 1.00 53.78 138 ASP A CA 1
ATOM 1140 C C . ASP A 1 138 ? -12.039 -20.548 -9.015 1.00 53.78 138 ASP A C 1
ATOM 1142 O O . ASP A 1 138 ? -12.773 -19.856 -9.726 1.00 53.78 138 ASP A O 1
ATOM 1146 N N . PRO A 1 139 ? -11.946 -20.323 -7.688 1.00 50.94 139 PRO A N 1
ATOM 1147 C CA . PRO A 1 139 ? -12.715 -19.282 -7.000 1.00 50.94 139 PRO A CA 1
ATOM 1148 C C . PRO A 1 139 ? -12.347 -17.853 -7.437 1.00 50.94 139 PRO A C 1
ATOM 1150 O O . PRO A 1 139 ? -12.921 -16.895 -6.928 1.00 50.94 139 PRO A O 1
ATOM 1153 N N . PHE A 1 140 ? -11.400 -17.696 -8.367 1.00 54.12 140 PHE A N 1
ATOM 1154 C CA . PHE A 1 140 ? -10.870 -16.415 -8.826 1.00 54.12 140 PHE A CA 1
ATOM 1155 C C . PHE A 1 140 ? -11.139 -16.126 -10.314 1.00 54.12 140 PHE A C 1
ATOM 1157 O O . PHE A 1 140 ? -10.567 -15.184 -10.871 1.00 54.12 140 PHE A O 1
ATOM 1164 N N . LYS A 1 141 ? -11.990 -16.917 -10.984 1.00 54.44 141 LYS A N 1
ATOM 1165 C CA . LYS A 1 141 ? -12.465 -16.632 -12.348 1.00 54.44 141 LYS A CA 1
ATOM 1166 C C . LYS A 1 141 ? -13.881 -16.074 -12.301 1.00 54.44 141 LYS A C 1
ATOM 1168 O O . LYS A 1 141 ? -14.803 -16.744 -11.847 1.00 54.44 141 LYS A O 1
ATOM 1173 N N . LEU A 1 142 ? -14.042 -14.855 -12.808 1.00 51.31 142 LEU A N 1
ATOM 1174 C CA . LEU A 1 142 ? -15.337 -14.186 -12.892 1.00 51.31 142 LEU A CA 1
ATOM 1175 C C . LEU A 1 142 ? -15.854 -14.193 -14.334 1.00 51.31 142 LEU A C 1
ATOM 1177 O O . LEU A 1 142 ? -15.045 -14.079 -15.267 1.00 51.31 142 LEU A O 1
ATOM 1181 N N . PRO A 1 143 ? -17.182 -14.271 -14.529 1.00 51.44 143 PRO A N 1
ATOM 1182 C CA . PRO A 1 143 ? -17.772 -14.031 -15.837 1.00 51.44 143 PRO A CA 1
ATOM 1183 C C . PRO A 1 143 ? -17.451 -12.598 -16.274 1.00 51.44 143 PRO A C 1
ATOM 1185 O O . PRO A 1 143 ? -17.570 -11.650 -15.493 1.00 51.44 143 PRO A O 1
ATOM 1188 N N . SER A 1 144 ? -17.006 -12.421 -17.517 1.00 56.38 144 SER A N 1
ATOM 1189 C CA . SER A 1 144 ? -16.799 -11.102 -18.105 1.00 56.38 144 SER A CA 1
ATOM 1190 C C . SER A 1 144 ? -17.441 -11.033 -19.480 1.00 56.38 144 SER A C 1
ATOM 1192 O O . SER A 1 144 ? -17.338 -11.958 -20.279 1.00 56.38 144 SER A O 1
ATOM 1194 N N . ILE A 1 145 ? -18.065 -9.893 -19.759 1.00 54.97 145 ILE A N 1
ATOM 1195 C CA . ILE A 1 145 ? -18.715 -9.624 -21.035 1.00 54.97 145 ILE A CA 1
ATOM 1196 C C . ILE A 1 145 ? -17.872 -8.586 -21.769 1.00 54.97 145 ILE A C 1
ATOM 1198 O O . ILE A 1 145 ? -17.696 -7.459 -21.286 1.00 54.97 145 ILE A O 1
ATOM 1202 N N . ARG A 1 146 ? -17.312 -8.947 -22.928 1.00 56.50 146 ARG A N 1
ATOM 1203 C CA . ARG A 1 146 ? -16.625 -7.981 -23.792 1.00 56.50 146 ARG A CA 1
ATOM 1204 C C . ARG A 1 146 ? -17.537 -7.631 -24.944 1.00 56.50 146 ARG A C 1
ATOM 1206 O O . ARG A 1 146 ? -17.837 -8.456 -25.796 1.00 56.50 146 ARG A O 1
ATOM 1213 N N . HIS A 1 147 ? -17.890 -6.359 -24.971 1.00 69.00 147 HIS A N 1
ATOM 1214 C CA . HIS A 1 147 ? -18.551 -5.736 -26.095 1.00 69.00 147 HIS A CA 1
ATOM 1215 C C . HIS A 1 147 ? -17.467 -5.265 -27.060 1.00 69.00 147 HIS A C 1
ATOM 1217 O O . HIS A 1 147 ? -16.551 -4.538 -26.657 1.00 69.00 147 HIS A O 1
ATOM 1223 N N . TYR A 1 148 ? -17.535 -5.679 -28.317 1.00 70.06 148 TYR A N 1
ATOM 1224 C CA . TYR A 1 148 ? -16.702 -5.097 -29.359 1.00 70.06 148 TYR A CA 1
ATOM 1225 C C . TYR A 1 148 ? -17.546 -4.789 -30.588 1.00 70.06 148 TYR A C 1
ATOM 1227 O O . TYR A 1 148 ? -18.360 -5.589 -31.041 1.00 70.06 148 TYR A O 1
ATOM 1235 N N . TRP A 1 149 ? -17.371 -3.573 -31.096 1.00 63.38 149 TRP A N 1
ATOM 1236 C CA . TRP A 1 149 ? -18.058 -3.114 -32.290 1.00 63.38 149 TRP A CA 1
ATOM 1237 C C . TRP A 1 149 ? -17.262 -3.543 -33.515 1.00 63.38 149 TRP A C 1
ATOM 1239 O O . TRP A 1 149 ? -16.146 -3.057 -33.733 1.00 63.38 149 TRP A O 1
ATOM 1249 N N . LEU A 1 150 ? -17.823 -4.442 -34.319 1.00 68.19 150 LEU A N 1
ATOM 1250 C CA . LEU A 1 150 ? -17.206 -4.821 -35.580 1.00 68.19 150 LEU A CA 1
ATOM 1251 C C . LEU A 1 150 ? -17.657 -3.819 -36.647 1.00 68.19 150 LEU A C 1
ATOM 1253 O O . LEU A 1 150 ? -18.794 -3.857 -37.116 1.00 68.19 150 LEU A O 1
ATOM 1257 N N . ARG A 1 151 ? -16.769 -2.890 -37.025 1.00 66.00 151 ARG A N 1
ATOM 1258 C CA . ARG A 1 151 ? -17.103 -1.826 -37.992 1.00 66.00 151 ARG A CA 1
ATOM 1259 C C . ARG A 1 151 ? -17.555 -2.366 -39.351 1.00 66.00 151 ARG A C 1
ATOM 1261 O O . ARG A 1 151 ? -18.430 -1.756 -39.953 1.00 66.00 151 ARG A O 1
ATOM 1268 N N . SER A 1 152 ? -16.995 -3.489 -39.804 1.00 74.44 152 SER A N 1
ATOM 1269 C CA . SER A 1 152 ? -17.341 -4.116 -41.086 1.00 74.44 152 SER A CA 1
ATOM 1270 C C . SER A 1 152 ? -18.768 -4.668 -41.117 1.00 74.44 152 SER A C 1
ATOM 1272 O O . SER A 1 152 ? -19.438 -4.531 -42.132 1.00 74.44 152 SER A O 1
ATOM 1274 N N . ALA A 1 153 ? -19.253 -5.228 -40.005 1.00 76.81 153 ALA A N 1
ATOM 1275 C CA . ALA A 1 153 ? -20.613 -5.764 -39.898 1.00 76.81 153 ALA A CA 1
ATOM 1276 C C . ALA A 1 153 ? -21.635 -4.741 -39.365 1.00 76.81 153 ALA A C 1
ATOM 1278 O O . ALA A 1 153 ? -22.831 -5.005 -39.374 1.00 76.81 153 ALA A O 1
ATOM 1279 N N . LYS A 1 154 ? -21.181 -3.571 -38.883 1.00 78.31 154 LYS A N 1
ATOM 1280 C CA . LYS A 1 154 ? -22.010 -2.574 -38.172 1.00 78.31 154 LYS A CA 1
ATOM 1281 C C . LYS A 1 154 ? -22.824 -3.188 -37.019 1.00 78.31 154 LYS A C 1
ATOM 1283 O O . LYS A 1 154 ? -23.927 -2.738 -36.727 1.00 78.31 154 LYS A O 1
ATOM 1288 N N . THR A 1 155 ? -22.282 -4.213 -36.362 1.00 77.31 155 THR A N 1
ATOM 1289 C CA . THR A 1 155 ? -22.957 -4.944 -35.281 1.00 77.31 155 THR A CA 1
ATOM 1290 C C . THR A 1 155 ? -22.110 -4.919 -34.012 1.00 77.31 155 THR A C 1
ATOM 1292 O O . THR A 1 155 ? -20.876 -5.002 -34.058 1.00 77.31 155 THR A O 1
ATOM 1295 N N . LEU A 1 156 ? -22.779 -4.811 -32.861 1.00 70.00 156 LEU A N 1
ATOM 1296 C CA . LEU A 1 156 ? -22.160 -4.997 -31.555 1.00 70.00 156 LEU A CA 1
ATOM 1297 C C . LEU A 1 156 ? -22.103 -6.492 -31.257 1.00 70.00 156 LEU A C 1
ATOM 1299 O O . LEU A 1 156 ? -23.137 -7.121 -31.050 1.00 70.00 156 LEU A O 1
ATOM 1303 N N . TYR A 1 157 ? -20.900 -7.049 -31.209 1.00 75.44 157 TYR A N 1
ATOM 1304 C CA . TYR A 1 157 ? -20.714 -8.418 -30.758 1.00 75.44 157 TYR A CA 1
ATOM 1305 C C . TYR A 1 157 ? -20.526 -8.424 -29.247 1.00 75.44 157 TYR A C 1
ATOM 1307 O O . TYR A 1 157 ? -19.712 -7.673 -28.693 1.00 75.44 157 TYR A O 1
ATOM 1315 N N . VAL A 1 158 ? -21.295 -9.287 -28.595 1.00 72.06 158 VAL A N 1
ATOM 1316 C CA . VAL A 1 158 ? -21.190 -9.591 -27.173 1.00 72.06 158 VAL A CA 1
ATOM 1317 C C . VAL A 1 158 ? -20.556 -10.966 -27.080 1.00 72.06 158 VAL A C 1
ATOM 1319 O O . VAL A 1 158 ? -21.110 -11.933 -27.591 1.00 72.06 158 VAL A O 1
ATOM 1322 N N . ASN A 1 159 ? -19.357 -11.041 -26.511 1.00 64.31 159 ASN A N 1
ATOM 1323 C CA . ASN A 1 159 ? -18.701 -12.316 -26.267 1.00 64.31 159 ASN A CA 1
ATOM 1324 C C . ASN A 1 159 ? -18.568 -12.525 -24.763 1.00 64.31 159 ASN A C 1
ATOM 1326 O O . ASN A 1 159 ? -17.935 -11.710 -24.074 1.00 64.31 159 ASN A O 1
ATOM 1330 N N . ASP A 1 160 ? -19.160 -13.614 -24.289 1.00 53.12 160 ASP A N 1
ATOM 1331 C CA . ASP A 1 160 ? -19.042 -14.065 -22.914 1.00 53.12 160 ASP A CA 1
ATOM 1332 C C . ASP A 1 160 ? -17.754 -14.870 -22.782 1.00 53.12 160 ASP A C 1
ATOM 1334 O O . ASP A 1 160 ? -17.554 -15.899 -23.425 1.00 53.12 160 ASP A O 1
ATOM 1338 N N . TYR A 1 161 ? -16.834 -14.378 -21.960 1.00 59.38 161 TYR A N 1
ATOM 1339 C CA . TYR A 1 161 ? -15.551 -15.027 -21.743 1.00 59.38 161 TYR A CA 1
ATOM 1340 C C . TYR A 1 161 ? -15.178 -14.984 -20.269 1.00 59.38 161 TYR A C 1
ATOM 1342 O O . TYR A 1 161 ? -15.421 -14.022 -19.537 1.00 59.38 161 TYR A O 1
ATOM 1350 N N . TRP A 1 162 ? -14.543 -16.057 -19.822 1.00 55.31 162 TRP A N 1
ATOM 1351 C CA . TRP A 1 162 ? -14.072 -16.180 -18.454 1.00 55.31 162 TRP A CA 1
ATOM 1352 C C . TRP A 1 162 ? -12.712 -15.512 -18.348 1.00 55.31 162 TRP A C 1
ATOM 1354 O O . TRP A 1 162 ? -11.707 -16.023 -18.847 1.00 55.31 162 TRP A O 1
ATOM 1364 N N . MET A 1 163 ? -12.663 -14.358 -17.690 1.00 49.75 163 MET A N 1
ATOM 1365 C CA . MET A 1 163 ? -11.383 -13.769 -17.332 1.00 49.75 163 MET A CA 1
ATOM 1366 C C . MET A 1 163 ? -10.905 -14.377 -16.019 1.00 49.75 163 MET A C 1
ATOM 1368 O O . MET A 1 163 ? -11.599 -14.302 -15.004 1.00 49.75 163 MET A O 1
ATOM 1372 N N . SER A 1 164 ? -9.656 -14.850 -15.998 1.00 45.59 164 SER A N 1
ATOM 1373 C CA . SER A 1 164 ? -8.861 -14.905 -14.766 1.00 45.59 164 SER A CA 1
ATOM 1374 C C . SER A 1 164 ? -8.593 -13.475 -14.300 1.00 45.59 164 SER A C 1
ATOM 1376 O O . SER A 1 164 ? -7.489 -12.943 -14.428 1.00 45.59 164 SER A O 1
ATOM 1378 N N . ARG A 1 165 ? -9.632 -12.791 -13.828 1.00 50.03 165 ARG A N 1
ATOM 1379 C CA . ARG A 1 165 ? -9.474 -11.525 -13.141 1.00 50.03 165 ARG A CA 1
ATOM 1380 C C . ARG A 1 165 ? -9.203 -11.881 -11.695 1.00 50.03 165 ARG A C 1
ATOM 1382 O O . ARG A 1 165 ? -10.138 -12.103 -10.934 1.00 50.03 165 ARG A O 1
ATOM 1389 N N . ILE A 1 166 ? -7.922 -11.872 -11.323 1.00 52.97 166 ILE A N 1
ATOM 1390 C CA . ILE A 1 166 ? -7.536 -11.706 -9.923 1.00 52.97 166 ILE A CA 1
ATOM 1391 C C . ILE A 1 166 ? -8.094 -10.339 -9.524 1.00 52.97 166 ILE A C 1
ATOM 1393 O O . ILE A 1 166 ? -7.486 -9.301 -9.765 1.00 52.97 166 ILE A O 1
ATOM 1397 N N . SER A 1 167 ? -9.332 -10.338 -9.061 1.00 63.81 167 SER A N 1
ATOM 1398 C CA . SER A 1 167 ? -9.985 -9.168 -8.518 1.00 63.81 167 SER A CA 1
ATOM 1399 C C . SER A 1 167 ? -9.766 -9.270 -7.021 1.00 63.81 167 SER A C 1
ATOM 1401 O O . SER A 1 167 ? -9.926 -10.325 -6.413 1.00 63.81 167 SER A O 1
ATOM 1403 N N . GLY A 1 168 ? -9.245 -8.202 -6.448 1.00 74.12 168 GLY A N 1
ATOM 1404 C CA . GLY A 1 168 ? -9.013 -8.103 -5.025 1.00 74.12 168 GLY A CA 1
ATOM 1405 C C . GLY A 1 168 ? -10.166 -7.400 -4.327 1.00 74.12 168 GLY A C 1
ATOM 1406 O O . GLY A 1 168 ? -11.050 -6.800 -4.946 1.00 74.12 168 GLY A O 1
ATOM 1407 N N . ALA A 1 169 ? -10.139 -7.424 -3.002 1.00 83.31 169 ALA A N 1
ATOM 1408 C CA . ALA A 1 169 ? -10.979 -6.534 -2.220 1.00 83.31 169 ALA A CA 1
ATOM 1409 C C . ALA A 1 169 ? -10.301 -5.167 -2.110 1.00 83.31 169 ALA A C 1
ATOM 1411 O O . ALA A 1 169 ? -9.101 -5.066 -1.857 1.00 83.31 169 ALA A O 1
ATOM 1412 N N . ARG A 1 170 ? -11.075 -4.099 -2.303 1.00 86.12 170 ARG A N 1
ATOM 1413 C CA . ARG A 1 170 ? -10.570 -2.731 -2.154 1.00 86.12 170 ARG A CA 1
ATOM 1414 C C . ARG A 1 170 ? -10.554 -2.310 -0.699 1.00 86.12 170 ARG A C 1
ATOM 1416 O O . ARG A 1 170 ? -11.448 -2.670 0.054 1.00 86.12 170 ARG A O 1
ATOM 1423 N N . PHE A 1 171 ? -9.602 -1.476 -0.337 1.00 89.12 171 PHE A N 1
ATOM 1424 C CA . PHE A 1 171 ? -9.473 -0.869 0.974 1.00 89.12 171 PHE A CA 1
ATOM 1425 C C . PHE A 1 171 ? -9.072 0.590 0.811 1.00 89.12 171 PHE A C 1
ATOM 1427 O O . PHE A 1 171 ? -8.470 0.973 -0.196 1.00 89.12 171 PHE A O 1
ATOM 1434 N N . THR A 1 172 ? -9.416 1.414 1.797 1.00 87.56 172 THR A N 1
ATOM 1435 C CA . THR A 1 172 ? -9.063 2.837 1.789 1.00 87.56 172 THR A CA 1
ATOM 1436 C C . THR A 1 172 ? -8.436 3.282 3.086 1.00 87.56 172 THR A C 1
ATOM 1438 O O . THR A 1 172 ? -8.965 2.970 4.149 1.00 87.56 172 THR A O 1
ATOM 1441 N N . VAL A 1 173 ? -7.393 4.097 2.991 1.00 87.31 173 VAL A N 1
ATOM 1442 C CA . VAL A 1 173 ? -6.673 4.654 4.141 1.00 87.31 173 VAL A CA 1
ATOM 1443 C C . VAL A 1 173 ? -6.498 6.156 3.947 1.00 87.31 173 VAL A C 1
ATOM 1445 O O . VAL A 1 173 ? -6.360 6.626 2.818 1.00 87.31 173 VAL A O 1
ATOM 1448 N N . SER A 1 174 ? -6.558 6.934 5.027 1.00 84.44 174 SER A N 1
ATOM 1449 C CA . SER A 1 174 ? -6.320 8.383 4.969 1.00 84.44 174 SER A CA 1
ATOM 1450 C C . SER A 1 174 ? -4.879 8.675 4.594 1.00 84.44 174 SER A C 1
ATOM 1452 O O . SER A 1 174 ? -3.980 8.032 5.116 1.00 84.44 174 SER A O 1
ATOM 1454 N N . LEU A 1 175 ? -4.635 9.703 3.775 1.00 79.69 175 LEU A N 1
ATOM 1455 C CA . LEU A 1 175 ? -3.264 10.124 3.444 1.00 79.69 175 LEU A CA 1
ATOM 1456 C C . LEU A 1 175 ? -2.462 10.602 4.660 1.00 79.69 175 LEU A C 1
ATOM 1458 O O . LEU A 1 175 ? -1.245 10.720 4.605 1.00 79.69 175 LEU A O 1
ATOM 1462 N N . ARG A 1 176 ? -3.148 10.868 5.775 1.00 81.25 176 ARG A N 1
ATOM 1463 C CA . ARG A 1 176 ? -2.507 11.223 7.039 1.00 81.25 176 ARG A CA 1
ATOM 1464 C C . ARG A 1 176 ? -1.991 10.006 7.822 1.00 81.25 176 ARG A C 1
ATOM 1466 O O . ARG A 1 176 ? -1.285 10.188 8.802 1.00 81.25 176 ARG A O 1
ATOM 1473 N N . ASP A 1 177 ? -2.358 8.780 7.444 1.00 85.50 177 ASP A N 1
ATOM 1474 C CA . ASP A 1 177 ? -1.851 7.532 8.040 1.00 85.50 177 ASP A CA 1
ATOM 1475 C C . ASP A 1 177 ? -0.517 7.119 7.410 1.00 85.50 177 ASP A C 1
ATOM 1477 O O . ASP A 1 177 ? -0.408 6.094 6.734 1.00 85.50 177 ASP A O 1
ATOM 1481 N N . VAL A 1 178 ? 0.511 7.941 7.620 1.00 82.94 178 VAL A N 1
ATOM 1482 C CA . VAL A 1 178 ? 1.794 7.827 6.911 1.00 82.94 178 VAL A CA 1
ATOM 1483 C C . VAL A 1 178 ? 2.440 6.444 7.038 1.00 82.94 178 VAL A C 1
ATOM 1485 O O . VAL A 1 178 ? 2.967 5.935 6.052 1.00 82.94 178 VAL A O 1
ATOM 1488 N N . PHE A 1 179 ? 2.345 5.794 8.203 1.00 86.75 179 PHE A N 1
ATOM 1489 C CA . PHE A 1 179 ? 2.945 4.476 8.430 1.00 86.75 179 PHE A CA 1
ATOM 1490 C C . PHE A 1 179 ? 2.232 3.347 7.676 1.00 86.75 179 PHE A C 1
ATOM 1492 O O . PHE A 1 179 ? 2.898 2.513 7.064 1.00 86.75 179 PHE A O 1
ATOM 1499 N N . ILE A 1 180 ? 0.895 3.366 7.638 1.00 89.50 180 ILE A N 1
ATOM 1500 C CA . ILE A 1 180 ? 0.104 2.382 6.884 1.00 89.50 180 ILE A CA 1
ATOM 1501 C C . ILE A 1 180 ? 0.358 2.553 5.379 1.00 89.50 180 ILE A C 1
ATOM 1503 O O . ILE A 1 180 ? 0.604 1.576 4.675 1.00 89.50 180 ILE A O 1
ATOM 1507 N N . ILE A 1 181 ? 0.343 3.796 4.879 1.00 85.94 181 ILE A N 1
ATOM 1508 C CA . ILE A 1 181 ? 0.599 4.103 3.459 1.00 85.94 181 ILE A CA 1
ATOM 1509 C C . ILE A 1 181 ? 1.985 3.631 3.045 1.00 85.94 181 ILE A C 1
ATOM 1511 O O . ILE A 1 181 ? 2.142 3.039 1.979 1.00 85.94 181 ILE A O 1
ATOM 1515 N N . ARG A 1 182 ? 2.982 3.873 3.898 1.00 83.00 182 ARG A N 1
ATOM 1516 C CA . ARG A 1 182 ? 4.350 3.403 3.703 1.00 83.00 182 ARG A CA 1
ATOM 1517 C C . ARG A 1 182 ? 4.380 1.907 3.394 1.00 83.00 182 ARG A C 1
ATOM 1519 O O . ARG A 1 182 ? 4.981 1.506 2.399 1.00 83.00 182 ARG A O 1
ATOM 1526 N N . ASP A 1 183 ? 3.761 1.094 4.244 1.00 89.12 183 ASP A N 1
ATOM 1527 C CA . ASP A 1 183 ? 3.844 -0.357 4.116 1.00 89.12 183 ASP A CA 1
ATOM 1528 C C . ASP A 1 183 ? 3.002 -0.841 2.925 1.00 89.12 183 ASP A C 1
ATOM 1530 O O . ASP A 1 183 ? 3.416 -1.771 2.238 1.00 89.12 183 ASP A O 1
ATOM 1534 N N . ILE A 1 184 ? 1.898 -0.158 2.591 1.00 89.19 184 ILE A N 1
ATOM 1535 C CA . ILE A 1 184 ? 1.141 -0.393 1.350 1.00 89.19 184 ILE A CA 1
ATOM 1536 C C . ILE A 1 184 ? 2.031 -0.153 0.122 1.00 89.19 184 ILE A C 1
ATOM 1538 O O . ILE A 1 184 ? 2.215 -1.058 -0.687 1.00 89.19 184 ILE A O 1
ATOM 1542 N N . CYS A 1 185 ? 2.631 1.031 -0.020 1.00 83.75 185 CYS A N 1
ATOM 1543 C CA . CYS A 1 185 ? 3.488 1.343 -1.169 1.00 83.75 185 CYS A CA 1
ATOM 1544 C C . CYS A 1 185 ? 4.694 0.392 -1.251 1.00 83.75 185 CYS A C 1
ATOM 1546 O O . CYS A 1 185 ? 5.073 -0.052 -2.337 1.00 83.75 185 CYS A O 1
ATOM 1548 N N . TRP A 1 186 ? 5.282 0.036 -0.103 1.00 84.94 186 TRP A N 1
ATOM 1549 C CA . TRP A 1 186 ? 6.373 -0.934 -0.055 1.00 84.94 186 TRP A CA 1
ATOM 1550 C C . TRP A 1 186 ? 5.913 -2.330 -0.497 1.00 84.94 186 TRP A C 1
ATOM 1552 O O . TRP A 1 186 ? 6.594 -2.955 -1.312 1.00 84.94 186 TRP A O 1
ATOM 1562 N N . ALA A 1 187 ? 4.764 -2.813 -0.010 1.00 88.06 187 ALA A N 1
ATOM 1563 C CA . ALA A 1 187 ? 4.198 -4.112 -0.379 1.00 88.06 187 ALA A CA 1
ATOM 1564 C C . ALA A 1 187 ? 3.877 -4.192 -1.873 1.00 88.06 187 ALA A C 1
ATOM 1566 O O . ALA A 1 187 ? 4.181 -5.195 -2.521 1.00 88.06 187 ALA A O 1
ATOM 1567 N N . GLU A 1 188 ? 3.309 -3.128 -2.437 1.00 87.00 188 GLU A N 1
ATOM 1568 C CA . GLU A 1 188 ? 3.034 -3.037 -3.866 1.00 87.00 188 GLU A CA 1
ATOM 1569 C C . GLU A 1 188 ? 4.317 -3.246 -4.682 1.00 87.00 188 GLU A C 1
ATOM 1571 O O . GLU A 1 188 ? 4.376 -4.135 -5.528 1.00 87.00 188 GLU A O 1
ATOM 1576 N N . ALA A 1 189 ? 5.380 -2.495 -4.386 1.00 81.25 189 ALA A N 1
ATOM 1577 C CA . ALA A 1 189 ? 6.627 -2.563 -5.145 1.00 81.25 189 ALA A CA 1
ATOM 1578 C C . ALA A 1 189 ? 7.423 -3.871 -4.923 1.00 81.25 189 ALA A C 1
ATOM 1580 O O . ALA A 1 189 ? 8.079 -4.370 -5.848 1.00 81.25 189 ALA A O 1
ATOM 1581 N N . ASN A 1 190 ? 7.379 -4.436 -3.707 1.00 82.56 190 ASN A N 1
ATOM 1582 C CA . ASN A 1 190 ? 8.304 -5.494 -3.267 1.00 82.56 190 ASN A CA 1
ATOM 1583 C C . ASN A 1 190 ? 7.673 -6.880 -3.067 1.00 82.56 190 ASN A C 1
ATOM 1585 O O . ASN A 1 190 ? 8.373 -7.892 -3.201 1.00 82.56 190 ASN A O 1
ATOM 1589 N N . LEU A 1 191 ? 6.375 -6.964 -2.770 1.00 85.25 191 LEU A N 1
ATOM 1590 C CA . LEU A 1 191 ? 5.685 -8.236 -2.531 1.00 85.25 191 LEU A CA 1
ATOM 1591 C C . LEU A 1 191 ? 4.818 -8.660 -3.715 1.00 85.25 191 LEU A C 1
ATOM 1593 O O . LEU A 1 191 ? 4.734 -9.861 -3.983 1.00 85.25 191 LEU A O 1
ATOM 1597 N N . ASN A 1 192 ? 4.231 -7.718 -4.463 1.00 84.88 192 ASN A N 1
ATOM 1598 C CA . ASN A 1 192 ? 3.371 -8.044 -5.601 1.00 84.88 192 ASN A CA 1
ATOM 1599 C C . ASN A 1 192 ? 4.164 -8.732 -6.728 1.00 84.88 192 ASN A C 1
ATOM 1601 O O . ASN A 1 192 ? 4.946 -8.111 -7.456 1.00 84.88 192 ASN A O 1
ATOM 1605 N N . ARG A 1 193 ? 3.947 -10.041 -6.899 1.00 84.12 193 ARG A N 1
ATOM 1606 C CA . ARG A 1 193 ? 4.705 -10.873 -7.851 1.00 84.12 193 ARG A CA 1
ATOM 1607 C C . ARG A 1 193 ? 4.502 -10.442 -9.300 1.00 84.12 193 ARG A C 1
ATOM 1609 O O . ARG A 1 193 ? 5.465 -10.414 -10.067 1.00 84.12 193 ARG A O 1
ATOM 1616 N N . TYR A 1 194 ? 3.264 -10.126 -9.677 1.00 81.88 194 TYR A N 1
ATOM 1617 C CA . TYR A 1 194 ? 2.942 -9.665 -11.026 1.00 81.88 194 TYR A CA 1
ATOM 1618 C C . TYR A 1 194 ? 3.641 -8.337 -11.305 1.00 81.88 194 TYR A C 1
ATOM 1620 O O . TYR A 1 194 ? 4.359 -8.208 -12.298 1.00 81.88 194 TYR A O 1
ATOM 1628 N N . LEU A 1 195 ? 3.513 -7.384 -10.381 1.00 82.94 195 LEU A N 1
ATOM 1629 C CA . LEU A 1 195 ? 4.094 -6.067 -10.559 1.00 82.94 195 LEU A CA 1
ATOM 1630 C C . LEU A 1 195 ? 5.617 -6.121 -10.635 1.00 82.94 195 LEU A C 1
ATOM 1632 O O . LEU A 1 195 ? 6.209 -5.505 -11.512 1.00 82.94 195 LEU A O 1
ATOM 1636 N N . ARG A 1 196 ? 6.264 -6.942 -9.805 1.00 84.06 196 ARG A N 1
ATOM 1637 C CA . ARG A 1 196 ? 7.715 -7.152 -9.885 1.00 84.06 196 ARG A CA 1
ATOM 1638 C C . ARG A 1 196 ? 8.171 -7.666 -11.242 1.00 84.06 196 ARG A C 1
ATOM 1640 O O . ARG A 1 196 ? 9.215 -7.222 -11.715 1.00 84.06 196 ARG A O 1
ATOM 1647 N N . LYS A 1 197 ? 7.416 -8.578 -11.866 1.00 83.12 197 LYS A N 1
ATOM 1648 C CA . LYS A 1 197 ? 7.706 -9.048 -13.231 1.00 83.12 197 LYS A CA 1
ATOM 1649 C C . LYS A 1 197 ? 7.573 -7.907 -14.240 1.00 83.12 197 LYS A C 1
ATOM 1651 O O . LYS A 1 197 ? 8.472 -7.733 -15.058 1.00 83.12 197 LYS A O 1
ATOM 1656 N N . VAL A 1 198 ? 6.511 -7.104 -14.142 1.00 85.38 198 VAL A N 1
ATOM 1657 C CA . VAL A 1 198 ? 6.290 -5.931 -15.007 1.00 85.38 198 VAL A CA 1
ATOM 1658 C C . VAL A 1 198 ? 7.420 -4.907 -14.862 1.00 85.38 198 VAL A C 1
ATOM 1660 O O . VAL A 1 198 ? 8.005 -4.502 -15.865 1.00 85.38 198 VAL A O 1
ATOM 1663 N N . LEU A 1 199 ? 7.774 -4.530 -13.630 1.00 88.19 199 LEU A N 1
ATOM 1664 C CA . LEU A 1 199 ? 8.839 -3.564 -13.349 1.00 88.19 199 LEU A CA 1
ATOM 1665 C C . LEU A 1 199 ? 10.203 -4.078 -13.812 1.00 88.19 199 LEU A C 1
ATOM 1667 O O . LEU A 1 199 ? 10.931 -3.342 -14.466 1.00 88.19 199 LEU A O 1
ATOM 1671 N N . ARG A 1 200 ? 10.533 -5.352 -13.556 1.00 89.88 200 ARG A N 1
ATOM 1672 C CA . ARG A 1 200 ? 11.772 -5.969 -14.061 1.00 89.88 200 ARG A CA 1
ATOM 1673 C C . ARG A 1 200 ? 11.815 -5.977 -15.590 1.00 89.88 200 ARG A C 1
ATOM 1675 O O . ARG A 1 200 ? 12.856 -5.680 -16.166 1.00 89.88 200 ARG A O 1
ATOM 1682 N N . GLY A 1 201 ? 10.696 -6.290 -16.243 1.00 89.62 201 GLY A N 1
ATOM 1683 C CA . GLY A 1 201 ? 10.578 -6.230 -17.699 1.00 89.62 201 GLY A CA 1
ATOM 1684 C C . GLY A 1 201 ? 10.835 -4.824 -18.240 1.00 89.62 201 GLY A C 1
ATOM 1685 O O . GLY A 1 201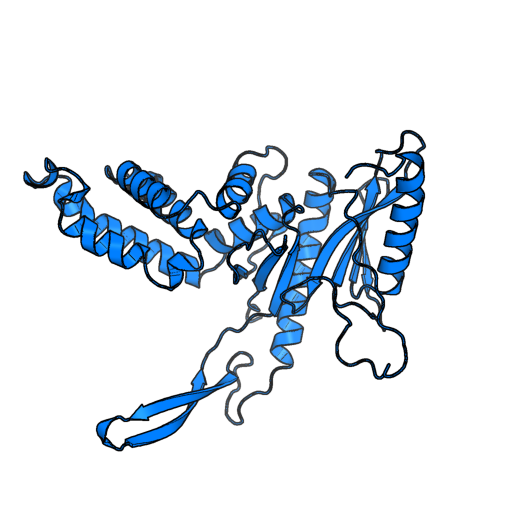 ? 11.581 -4.671 -19.202 1.00 89.62 201 GLY A O 1
ATOM 1686 N N . LEU A 1 202 ? 10.284 -3.795 -17.588 1.00 92.12 202 LEU A N 1
ATOM 1687 C CA . LEU A 1 202 ? 10.534 -2.404 -17.960 1.00 92.12 202 LEU A CA 1
ATOM 1688 C C . LEU A 1 202 ? 11.997 -1.992 -17.726 1.00 92.12 202 LEU A C 1
ATOM 1690 O O . LEU A 1 202 ? 12.589 -1.385 -18.610 1.00 92.12 202 LEU A O 1
ATOM 1694 N N . VAL A 1 203 ? 12.594 -2.354 -16.586 1.00 93.62 203 VAL A N 1
ATOM 1695 C CA . VAL A 1 203 ? 14.017 -2.096 -16.297 1.00 93.62 203 VAL A CA 1
ATOM 1696 C C . VAL A 1 203 ? 14.905 -2.725 -17.371 1.00 93.62 203 VAL A C 1
ATOM 1698 O O . VAL A 1 203 ? 15.734 -2.034 -17.949 1.00 93.62 203 VAL A O 1
ATOM 1701 N N . ASN A 1 204 ? 14.695 -4.00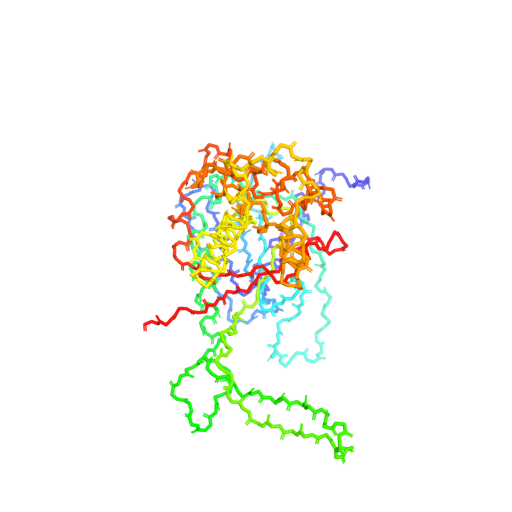5 -17.696 1.00 93.38 204 ASN A N 1
ATOM 1702 C CA . ASN A 1 204 ? 15.459 -4.695 -18.738 1.00 93.38 204 ASN A CA 1
ATOM 1703 C C . ASN A 1 204 ? 15.251 -4.072 -20.125 1.00 93.38 204 ASN A C 1
ATOM 1705 O O . ASN A 1 204 ? 16.201 -3.974 -20.893 1.00 93.38 204 ASN A O 1
ATOM 1709 N N . PHE A 1 205 ? 14.029 -3.640 -20.446 1.00 92.94 205 PHE A N 1
ATOM 1710 C CA . PHE A 1 205 ? 13.740 -2.945 -21.698 1.00 92.94 205 PHE A CA 1
ATOM 1711 C C . PHE A 1 205 ? 14.507 -1.622 -21.800 1.00 92.94 205 PHE A C 1
ATOM 1713 O O . PHE A 1 205 ? 15.168 -1.379 -22.807 1.00 92.94 205 PHE A O 1
ATOM 1720 N N . ILE A 1 206 ? 14.439 -0.782 -20.763 1.00 92.12 206 ILE A N 1
ATOM 1721 C CA . ILE A 1 206 ? 15.137 0.510 -20.727 1.00 92.12 206 ILE A CA 1
ATOM 1722 C C . ILE A 1 206 ? 16.644 0.290 -20.819 1.00 92.12 206 ILE A C 1
ATOM 1724 O O . ILE A 1 206 ? 17.312 0.946 -21.618 1.00 92.12 206 ILE A O 1
ATOM 1728 N N . ASP A 1 207 ? 17.163 -0.652 -20.034 1.00 91.62 207 ASP A N 1
ATOM 1729 C CA . ASP A 1 207 ? 18.578 -0.984 -20.029 1.00 91.62 207 ASP A CA 1
ATOM 1730 C C . ASP A 1 207 ? 19.038 -1.430 -21.417 1.00 91.62 207 ASP A C 1
ATOM 1732 O O . ASP A 1 207 ? 19.932 -0.815 -21.981 1.00 91.62 207 ASP A O 1
ATOM 1736 N N . LEU A 1 208 ? 18.354 -2.386 -22.049 1.00 90.25 208 LEU A N 1
ATOM 1737 C CA . LEU A 1 208 ? 18.687 -2.840 -23.400 1.00 90.25 208 LEU A CA 1
ATOM 1738 C C . LEU A 1 208 ? 18.652 -1.701 -24.428 1.00 90.25 208 LEU A C 1
ATOM 1740 O O . LEU A 1 208 ? 19.554 -1.589 -25.255 1.00 90.25 208 LEU A O 1
ATOM 1744 N N . ARG A 1 209 ? 17.636 -0.831 -24.368 1.00 89.06 209 ARG A N 1
ATOM 1745 C CA . ARG A 1 209 ? 17.489 0.286 -25.312 1.00 89.06 209 ARG A CA 1
ATOM 1746 C C . ARG A 1 209 ? 18.554 1.359 -25.147 1.00 89.06 209 ARG A C 1
ATOM 1748 O O . ARG A 1 209 ? 18.951 1.956 -26.143 1.00 89.06 209 ARG A O 1
ATOM 1755 N N . LEU A 1 210 ? 19.009 1.617 -23.924 1.00 87.69 210 LEU A N 1
ATOM 1756 C CA . LEU A 1 210 ? 19.966 2.687 -23.647 1.00 87.69 210 LEU A CA 1
ATOM 1757 C C . LEU A 1 210 ? 21.418 2.199 -23.594 1.00 87.69 210 LEU A C 1
ATOM 1759 O O . LEU A 1 210 ? 22.331 2.948 -23.940 1.00 87.69 210 LEU A O 1
ATOM 1763 N N . ASN A 1 211 ? 21.657 0.942 -23.221 1.00 84.31 211 ASN A N 1
ATOM 1764 C CA . ASN A 1 211 ? 22.997 0.374 -23.085 1.00 84.31 211 ASN A CA 1
ATOM 1765 C C . ASN A 1 211 ? 23.704 0.219 -24.446 1.00 84.31 211 ASN A C 1
ATOM 1767 O O . ASN A 1 211 ? 24.924 0.336 -24.520 1.00 84.31 211 ASN A O 1
ATOM 1771 N N . TRP A 1 212 ? 22.957 0.117 -25.554 1.00 80.38 212 TRP A N 1
ATOM 1772 C CA . TRP A 1 212 ? 23.504 0.234 -26.920 1.00 80.38 212 TRP A CA 1
ATOM 1773 C C . TRP A 1 212 ? 24.239 1.563 -27.172 1.00 80.38 212 TRP A C 1
ATOM 1775 O O . TRP A 1 212 ? 25.132 1.654 -28.017 1.00 80.38 212 TRP A O 1
ATOM 1785 N N . TYR A 1 213 ? 23.897 2.608 -26.419 1.00 82.06 213 TYR A N 1
ATOM 1786 C CA . TYR A 1 213 ? 24.569 3.903 -26.463 1.00 82.06 213 TYR A CA 1
ATOM 1787 C C . TYR A 1 213 ? 25.677 4.038 -25.411 1.00 82.06 213 TYR A C 1
ATOM 1789 O O . TYR A 1 213 ? 26.399 5.033 -25.401 1.00 82.06 213 TYR A O 1
ATOM 1797 N N . LYS A 1 214 ? 25.874 3.046 -24.531 1.00 76.06 214 LYS A N 1
ATOM 1798 C CA . LYS A 1 214 ? 26.903 3.116 -23.486 1.00 76.06 214 LYS A CA 1
ATOM 1799 C C . LYS A 1 214 ? 28.306 3.226 -24.079 1.00 76.06 214 LYS A C 1
ATOM 1801 O O . LYS A 1 214 ? 29.060 4.081 -23.617 1.00 76.06 214 LYS A O 1
ATOM 1806 N N . PHE A 1 215 ? 28.578 2.446 -25.126 1.00 73.50 215 PHE A N 1
ATOM 1807 C CA . PHE A 1 215 ? 29.896 2.299 -25.755 1.00 73.50 215 PHE A CA 1
ATOM 1808 C C . PHE A 1 215 ? 29.951 2.760 -27.220 1.00 73.50 215 PHE A C 1
ATOM 1810 O O . PHE A 1 215 ? 30.963 2.572 -27.885 1.00 73.50 215 PHE A O 1
ATOM 1817 N N . SER A 1 216 ? 28.881 3.361 -27.751 1.00 74.25 216 SER A N 1
ATOM 1818 C CA . SER A 1 216 ? 28.851 3.818 -29.146 1.00 74.25 216 SER A CA 1
ATOM 1819 C C . SER A 1 216 ? 29.159 5.309 -29.276 1.00 74.25 216 SER A C 1
ATOM 1821 O O . SER A 1 216 ? 28.863 6.104 -28.383 1.00 74.25 216 SER A O 1
ATOM 1823 N N . TYR A 1 217 ? 29.676 5.721 -30.438 1.00 63.41 217 TYR A N 1
ATOM 1824 C CA . TYR A 1 217 ? 29.866 7.140 -30.775 1.00 63.41 217 TYR A CA 1
ATOM 1825 C C . TYR A 1 217 ? 28.550 7.936 -30.685 1.00 63.41 217 TYR A C 1
ATOM 1827 O O . TYR A 1 217 ? 28.530 9.088 -30.254 1.00 63.41 217 TYR A O 1
ATOM 1835 N N . LYS A 1 218 ? 27.417 7.287 -30.997 1.00 70.69 218 LYS A N 1
ATOM 1836 C CA . LYS A 1 218 ? 26.070 7.860 -30.846 1.00 70.69 218 LYS A CA 1
ATOM 1837 C C . LYS A 1 218 ? 25.724 8.187 -29.388 1.00 70.69 218 LYS A C 1
ATOM 1839 O O . LYS A 1 218 ? 24.913 9.074 -29.161 1.00 70.69 218 LYS A O 1
ATOM 1844 N N . GLY A 1 219 ? 26.361 7.540 -28.414 1.00 67.25 219 GLY A N 1
ATOM 1845 C CA . GLY A 1 219 ? 26.210 7.825 -26.987 1.00 67.25 219 GLY A CA 1
ATOM 1846 C C . GLY A 1 219 ? 26.799 9.146 -26.505 1.00 67.25 219 GLY A C 1
ATOM 1847 O O . GLY A 1 219 ? 26.528 9.523 -25.367 1.00 67.25 219 GLY A O 1
ATOM 1848 N N . ARG A 1 220 ? 27.576 9.844 -27.349 1.00 75.25 220 ARG A N 1
ATOM 1849 C CA . ARG A 1 220 ? 28.049 11.220 -27.107 1.00 75.25 220 ARG A CA 1
ATOM 1850 C C . ARG A 1 220 ? 26.974 12.273 -27.398 1.00 75.25 220 ARG A C 1
ATOM 1852 O O . ARG A 1 220 ? 27.146 13.435 -27.050 1.00 75.25 220 ARG A O 1
ATOM 1859 N N . ARG A 1 221 ? 25.882 11.882 -28.065 1.00 78.38 221 ARG A N 1
ATOM 1860 C CA . ARG A 1 221 ? 24.757 12.772 -28.365 1.00 78.38 221 ARG A CA 1
ATOM 1861 C C . ARG A 1 221 ? 23.945 13.060 -27.093 1.00 78.38 221 ARG A C 1
ATOM 1863 O O . ARG A 1 221 ? 23.915 12.215 -26.195 1.00 78.38 221 ARG A O 1
ATOM 1870 N N . PRO A 1 222 ? 23.247 14.208 -27.024 1.00 82.56 222 PRO A N 1
ATOM 1871 C CA . PRO A 1 222 ? 22.350 14.508 -25.913 1.00 82.56 222 PRO A CA 1
ATOM 1872 C C . PRO A 1 222 ? 21.330 13.387 -25.678 1.00 82.56 222 PRO A C 1
ATOM 1874 O O . PRO A 1 222 ? 20.748 12.865 -26.624 1.00 82.56 222 PRO A O 1
ATOM 1877 N N . PHE A 1 223 ? 21.049 13.056 -24.415 1.00 83.00 223 PHE A N 1
ATOM 1878 C CA . PHE A 1 223 ? 20.149 11.954 -24.041 1.00 83.00 223 PHE A CA 1
ATOM 1879 C C . PHE A 1 223 ? 18.796 11.976 -24.781 1.00 83.00 223 PHE A C 1
ATOM 1881 O O . PHE A 1 223 ? 18.304 10.939 -25.225 1.00 83.00 223 PHE A O 1
ATOM 1888 N N . ARG A 1 224 ? 18.208 13.164 -24.968 1.00 82.19 224 ARG A N 1
ATOM 1889 C CA . ARG A 1 224 ? 16.899 13.353 -25.622 1.00 82.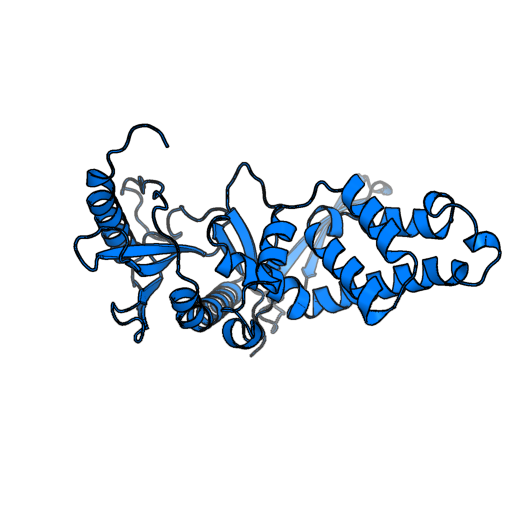19 224 ARG A CA 1
ATOM 1890 C C . ARG A 1 224 ? 16.889 13.058 -27.119 1.00 82.19 224 ARG A C 1
ATOM 1892 O O . ARG A 1 224 ? 15.819 12.849 -27.679 1.00 82.19 224 ARG A O 1
ATOM 1899 N N . THR A 1 225 ? 18.048 13.066 -27.772 1.00 83.06 225 THR A N 1
ATOM 1900 C CA . THR A 1 225 ? 18.156 12.849 -29.222 1.00 83.06 225 THR A CA 1
ATOM 1901 C C . THR A 1 225 ? 18.463 11.396 -29.580 1.00 83.06 225 THR A C 1
ATOM 1903 O O . THR A 1 225 ? 18.533 11.062 -30.760 1.00 83.06 225 THR A O 1
ATOM 1906 N N . LEU A 1 226 ? 18.627 10.518 -28.583 1.00 85.31 226 LEU A N 1
ATOM 1907 C CA . LEU A 1 226 ? 18.794 9.084 -28.801 1.00 85.31 226 LEU A CA 1
ATOM 1908 C C . LEU A 1 226 ? 17.447 8.453 -29.187 1.00 85.31 226 LEU A C 1
ATOM 1910 O O . LEU A 1 226 ? 16.449 8.637 -28.491 1.00 85.31 226 LEU A O 1
ATOM 1914 N N . ASP A 1 227 ? 17.419 7.646 -30.250 1.00 84.25 227 ASP A N 1
ATOM 1915 C CA . ASP A 1 227 ? 16.188 6.970 -30.697 1.00 84.25 227 ASP A CA 1
ATOM 1916 C C . ASP A 1 227 ? 15.608 6.043 -29.619 1.00 84.25 227 ASP A C 1
ATOM 1918 O O . ASP A 1 227 ? 14.390 5.955 -29.449 1.00 84.25 227 ASP A O 1
ATOM 1922 N N . GLY A 1 228 ? 16.480 5.397 -28.834 1.00 84.25 228 GLY A N 1
ATOM 1923 C CA . GLY A 1 228 ? 16.074 4.597 -27.678 1.00 84.25 228 GLY A CA 1
ATOM 1924 C C . GLY A 1 228 ? 15.284 5.398 -26.639 1.00 84.25 228 GLY A C 1
ATOM 1925 O O . GLY A 1 228 ? 14.366 4.854 -26.030 1.00 84.25 228 GLY A O 1
ATOM 1926 N N . THR A 1 229 ? 15.567 6.695 -26.483 1.00 86.75 229 THR A N 1
ATOM 1927 C CA . THR A 1 229 ? 14.878 7.561 -25.518 1.00 86.75 229 THR A CA 1
ATOM 1928 C C . THR A 1 229 ? 13.414 7.770 -25.885 1.00 86.75 229 THR A C 1
ATOM 1930 O O . THR A 1 229 ? 12.569 7.697 -24.998 1.00 86.75 229 THR A O 1
ATOM 1933 N N . LYS A 1 230 ? 13.079 7.927 -27.175 1.00 85.75 230 LYS A N 1
ATOM 1934 C CA . LYS A 1 230 ? 11.680 8.078 -27.626 1.00 85.75 230 LYS A CA 1
ATOM 1935 C C . LYS A 1 230 ? 10.830 6.856 -27.267 1.00 85.75 230 LYS A C 1
ATOM 1937 O O . LYS A 1 230 ? 9.752 6.988 -26.698 1.00 85.75 230 LYS A O 1
ATOM 1942 N N . GLN A 1 231 ? 11.357 5.656 -27.513 1.00 86.00 231 GLN A N 1
ATOM 1943 C CA . GLN A 1 231 ? 10.660 4.407 -27.180 1.00 86.00 231 GLN A CA 1
ATOM 1944 C C . GLN A 1 231 ? 10.506 4.216 -25.665 1.00 86.00 231 GLN A C 1
ATOM 1946 O O . GLN A 1 231 ? 9.495 3.693 -25.191 1.00 86.00 231 GLN A O 1
ATOM 1951 N N . VAL A 1 232 ? 11.513 4.630 -24.889 1.00 89.69 232 VAL A N 1
ATOM 1952 C CA . VAL A 1 232 ? 11.429 4.632 -23.425 1.00 89.69 232 VAL A CA 1
ATOM 1953 C C . VAL A 1 232 ? 10.348 5.606 -22.958 1.00 89.69 232 VAL A C 1
ATOM 1955 O O . VAL A 1 232 ? 9.501 5.224 -22.154 1.00 89.69 232 VAL A O 1
ATOM 1958 N N . GLU A 1 233 ? 10.316 6.823 -23.495 1.00 87.75 233 GLU A N 1
ATOM 1959 C CA . GLU A 1 233 ? 9.314 7.836 -23.165 1.00 87.75 233 GLU A CA 1
ATOM 1960 C C . GLU A 1 233 ? 7.883 7.358 -23.462 1.00 87.75 233 GLU A C 1
ATOM 1962 O O . GLU A 1 233 ? 7.013 7.445 -22.594 1.00 87.75 233 GLU A O 1
ATOM 1967 N N . GLU A 1 234 ? 7.640 6.771 -24.636 1.00 86.88 234 GLU A N 1
ATOM 1968 C CA . GLU A 1 234 ? 6.344 6.175 -24.996 1.00 86.88 234 GLU A CA 1
ATOM 1969 C C . GLU A 1 234 ? 5.906 5.097 -23.998 1.00 86.88 234 GLU A C 1
ATOM 1971 O O . GLU A 1 234 ? 4.747 5.048 -23.573 1.00 86.88 234 GLU A O 1
ATOM 1976 N N . ARG A 1 235 ? 6.840 4.238 -23.570 1.00 87.50 235 ARG A N 1
ATOM 1977 C CA . ARG A 1 235 ? 6.538 3.163 -22.621 1.00 87.50 235 ARG A CA 1
ATOM 1978 C C . ARG A 1 235 ? 6.208 3.703 -21.230 1.00 87.50 235 ARG A C 1
ATOM 1980 O O . ARG A 1 235 ? 5.274 3.206 -20.591 1.00 87.50 235 ARG A O 1
ATOM 1987 N N . LEU A 1 236 ? 6.935 4.725 -20.782 1.00 85.56 236 LEU A N 1
ATOM 1988 C CA . LEU A 1 236 ? 6.706 5.408 -19.506 1.00 85.56 236 LEU A CA 1
ATOM 1989 C C . LEU A 1 236 ? 5.376 6.178 -19.494 1.00 85.56 236 LEU A C 1
ATOM 1991 O O . LEU A 1 236 ? 4.731 6.252 -18.453 1.00 85.56 236 LEU A O 1
ATOM 1995 N N . LYS A 1 237 ? 4.921 6.672 -20.652 1.00 84.12 237 LYS A N 1
ATOM 1996 C CA . LYS A 1 237 ? 3.610 7.322 -20.837 1.00 84.12 237 LYS A CA 1
ATOM 1997 C C . LYS A 1 237 ? 2.452 6.344 -21.061 1.00 84.12 237 LYS A C 1
ATOM 1999 O O . LYS A 1 237 ? 1.325 6.767 -21.313 1.00 84.12 237 LYS A O 1
ATOM 2004 N N . SER A 1 238 ? 2.691 5.034 -20.981 1.00 83.31 238 SER A N 1
ATOM 2005 C CA . SER A 1 238 ? 1.613 4.056 -21.127 1.00 83.31 238 SER A CA 1
ATOM 2006 C C . SER A 1 238 ? 0.555 4.216 -20.031 1.00 83.31 238 SER A C 1
ATOM 2008 O O . SER A 1 238 ? 0.862 4.533 -18.881 1.00 83.31 238 SER A O 1
ATOM 2010 N N . ARG A 1 239 ? -0.703 3.895 -20.369 1.00 79.50 239 ARG A N 1
ATOM 2011 C CA . ARG A 1 239 ? -1.868 4.019 -19.470 1.00 79.50 239 ARG A CA 1
ATOM 2012 C C . ARG A 1 239 ? -1.652 3.397 -18.087 1.00 79.50 239 ARG A C 1
ATOM 2014 O O . ARG A 1 239 ? -2.260 3.846 -17.120 1.00 79.50 239 ARG A O 1
ATOM 2021 N N . PHE A 1 240 ? -0.844 2.341 -18.002 1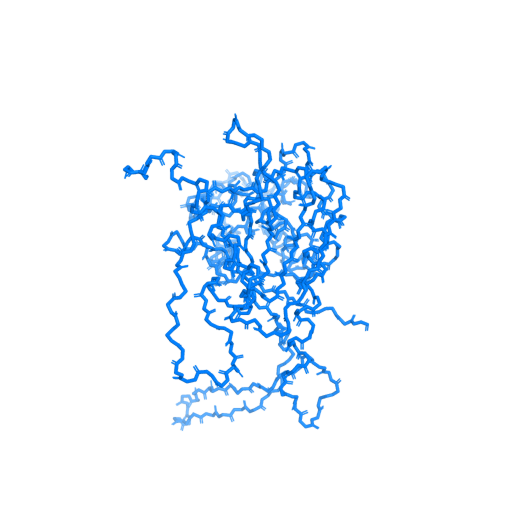.00 81.56 240 PHE A N 1
ATOM 2022 C CA . PHE A 1 240 ? -0.500 1.711 -16.734 1.00 81.56 240 PHE A CA 1
ATOM 2023 C C . PHE A 1 240 ? 0.322 2.657 -15.847 1.00 81.56 240 PHE A C 1
ATOM 2025 O O . PHE A 1 240 ? -0.109 2.988 -14.750 1.00 81.56 240 PHE A O 1
ATOM 2032 N N . PHE A 1 241 ? 1.458 3.157 -16.329 1.00 80.31 241 PHE A N 1
ATOM 2033 C CA . PHE A 1 241 ? 2.343 4.007 -15.529 1.00 80.31 241 PHE A CA 1
ATOM 2034 C C . PHE A 1 241 ? 1.802 5.420 -15.314 1.00 80.31 241 PHE A C 1
ATOM 2036 O O . PHE A 1 241 ? 2.085 6.008 -14.277 1.00 80.31 241 PHE A O 1
ATOM 2043 N N . THR A 1 242 ? 0.938 5.922 -16.202 1.00 78.06 242 THR A N 1
ATOM 2044 C CA . THR A 1 242 ? 0.165 7.145 -15.932 1.00 78.06 242 THR A CA 1
ATOM 2045 C C . THR A 1 242 ? -0.712 6.993 -14.687 1.00 78.06 242 THR A C 1
ATOM 2047 O O . THR A 1 242 ? -0.827 7.928 -13.909 1.00 78.06 242 THR A O 1
ATOM 2050 N N . LYS A 1 243 ? -1.302 5.810 -14.465 1.00 75.31 243 LYS A N 1
ATOM 2051 C CA . LYS A 1 243 ? -2.138 5.529 -13.284 1.00 75.31 243 LYS A CA 1
ATOM 2052 C C . LYS A 1 243 ? -1.345 5.176 -12.028 1.00 75.31 243 LYS A C 1
ATOM 2054 O O . LYS A 1 243 ? -1.883 5.289 -10.931 1.00 75.31 243 LYS A O 1
ATOM 2059 N N . HIS A 1 244 ? -0.104 4.722 -12.190 1.00 77.31 244 HIS A N 1
ATOM 2060 C CA . HIS A 1 244 ? 0.771 4.296 -11.096 1.00 77.31 244 HIS A CA 1
ATOM 2061 C C . HIS A 1 244 ? 2.139 5.002 -11.181 1.00 77.31 244 HIS A C 1
ATOM 2063 O O . HIS A 1 244 ? 3.177 4.341 -11.299 1.00 77.31 244 HIS A O 1
ATOM 2069 N N . PRO A 1 245 ? 2.163 6.348 -11.158 1.00 77.50 245 PRO A N 1
ATOM 2070 C CA . PRO A 1 245 ? 3.374 7.126 -11.414 1.00 77.50 245 PRO A CA 1
ATOM 2071 C C . PRO A 1 245 ? 4.470 6.894 -10.367 1.00 77.50 245 PRO A C 1
ATOM 2073 O O . PRO A 1 245 ? 5.659 6.992 -10.667 1.00 77.50 245 PRO A O 1
ATOM 2076 N N . HIS A 1 246 ? 4.097 6.544 -9.136 1.00 76.69 246 HIS A N 1
ATOM 2077 C CA . HIS A 1 246 ? 5.034 6.251 -8.049 1.00 76.69 246 HIS A CA 1
ATOM 2078 C C . HIS A 1 246 ? 5.923 5.038 -8.321 1.00 76.69 246 HIS A C 1
ATOM 2080 O O . HIS A 1 246 ? 7.055 4.997 -7.845 1.00 76.69 246 HIS A O 1
ATOM 2086 N N . LEU A 1 247 ? 5.462 4.092 -9.141 1.00 82.50 247 LEU A N 1
ATOM 2087 C CA . LEU A 1 247 ? 6.234 2.909 -9.517 1.00 82.50 247 LEU A CA 1
ATOM 2088 C C . LEU A 1 247 ? 7.389 3.221 -10.471 1.00 82.50 247 LEU A C 1
ATOM 2090 O O . LEU A 1 247 ? 8.345 2.451 -10.549 1.00 82.50 247 LEU A O 1
ATOM 2094 N N . LEU A 1 248 ? 7.335 4.346 -11.187 1.00 85.38 248 LEU A N 1
ATOM 2095 C CA . LEU A 1 248 ? 8.419 4.755 -12.081 1.00 85.38 248 LEU A CA 1
ATOM 2096 C C . LEU A 1 248 ? 9.704 5.070 -11.311 1.00 85.38 248 LEU A C 1
ATOM 2098 O O . LEU A 1 248 ? 10.800 4.825 -11.803 1.00 85.38 248 LEU A O 1
ATOM 2102 N N . TRP A 1 249 ? 9.586 5.526 -10.068 1.00 80.81 249 TRP A N 1
ATOM 2103 C CA . TRP A 1 249 ? 10.741 5.761 -9.204 1.00 80.81 249 TRP A CA 1
ATOM 2104 C C . TRP A 1 249 ? 11.414 4.468 -8.751 1.00 80.81 249 TRP A C 1
ATOM 2106 O O . TRP A 1 249 ? 12.635 4.425 -8.631 1.00 80.81 249 TRP A O 1
ATOM 2116 N N . GLU A 1 250 ? 10.641 3.396 -8.579 1.00 83.50 250 GLU A N 1
ATOM 2117 C CA . GLU A 1 250 ? 11.187 2.064 -8.318 1.00 83.50 250 GLU A CA 1
ATOM 2118 C C . GLU A 1 250 ? 11.954 1.530 -9.540 1.00 83.50 250 GLU A C 1
ATOM 2120 O O . GLU A 1 250 ? 12.999 0.900 -9.390 1.00 83.50 250 GLU A O 1
ATOM 2125 N N . VAL A 1 251 ? 11.502 1.845 -10.760 1.00 88.50 251 VAL A N 1
ATOM 2126 C CA . VAL A 1 251 ? 12.246 1.544 -11.998 1.00 88.50 251 VAL A CA 1
ATOM 2127 C C . VAL A 1 251 ? 13.584 2.287 -12.020 1.00 88.50 251 VAL A C 1
ATOM 2129 O O . VAL A 1 251 ? 14.611 1.668 -12.292 1.00 88.50 251 VAL A O 1
ATOM 2132 N N . ILE A 1 252 ? 13.600 3.583 -11.685 1.00 87.88 252 ILE A N 1
ATOM 2133 C CA . ILE A 1 252 ? 14.836 4.381 -11.599 1.00 87.88 252 ILE A CA 1
ATOM 2134 C C . ILE A 1 252 ? 15.800 3.826 -10.554 1.00 87.88 252 ILE A C 1
ATOM 2136 O O . ILE A 1 252 ? 16.984 3.669 -10.848 1.00 87.88 252 ILE A O 1
ATOM 2140 N N . ARG A 1 253 ? 15.304 3.490 -9.357 1.00 86.69 253 ARG A N 1
ATOM 2141 C CA . ARG A 1 253 ? 16.123 2.899 -8.292 1.00 86.69 253 ARG A CA 1
ATOM 2142 C C . ARG A 1 253 ? 16.823 1.633 -8.782 1.00 86.69 253 ARG A C 1
ATOM 2144 O O . ARG A 1 253 ? 18.036 1.520 -8.653 1.00 86.69 253 ARG A O 1
ATOM 2151 N N . ARG A 1 254 ? 16.085 0.717 -9.416 1.00 89.19 254 ARG A N 1
ATOM 2152 C CA . ARG A 1 254 ? 16.652 -0.530 -9.954 1.00 89.19 254 ARG A CA 1
ATOM 2153 C C . ARG A 1 254 ? 17.607 -0.300 -11.118 1.00 89.19 254 ARG A C 1
ATOM 2155 O O . ARG A 1 254 ? 18.611 -0.990 -11.213 1.00 89.19 254 ARG A O 1
ATOM 2162 N N . LEU A 1 255 ? 17.344 0.676 -11.986 1.00 89.38 255 LEU A N 1
ATOM 2163 C CA . LEU A 1 255 ? 18.292 1.044 -13.042 1.00 89.38 255 LEU A CA 1
ATOM 2164 C C . LEU A 1 255 ? 19.622 1.545 -12.469 1.00 89.38 255 LEU A C 1
ATOM 2166 O O . LEU A 1 255 ? 20.671 1.221 -13.019 1.00 89.38 255 LEU A O 1
ATOM 2170 N N . LYS A 1 256 ? 19.581 2.304 -11.370 1.00 88.38 256 LYS A N 1
ATOM 2171 C CA . LYS A 1 256 ? 20.779 2.771 -10.666 1.00 88.38 256 LYS A CA 1
ATOM 2172 C C . LYS A 1 256 ? 21.503 1.625 -9.953 1.00 88.38 256 LYS A C 1
ATOM 2174 O O . LYS A 1 256 ? 22.701 1.475 -10.137 1.00 88.38 256 LYS A O 1
ATOM 2179 N N . GLU A 1 257 ? 20.786 0.852 -9.141 1.00 87.12 257 GLU A N 1
ATOM 2180 C CA . GLU A 1 257 ? 21.376 -0.104 -8.191 1.00 87.12 257 GLU A CA 1
ATOM 2181 C C . GLU A 1 257 ? 21.602 -1.504 -8.779 1.00 87.12 257 GLU A C 1
ATOM 2183 O O . GLU A 1 257 ? 22.596 -2.137 -8.458 1.00 87.12 257 GLU A O 1
ATOM 2188 N N . GLU A 1 258 ? 20.698 -2.009 -9.627 1.00 89.06 258 GLU A N 1
ATOM 2189 C CA . GLU A 1 258 ? 20.790 -3.372 -10.184 1.00 89.06 258 GLU A CA 1
ATOM 2190 C C . GLU A 1 258 ? 21.480 -3.408 -11.557 1.00 89.06 258 GLU A C 1
ATOM 2192 O O . GLU A 1 258 ? 22.029 -4.436 -11.946 1.00 89.06 258 GLU A O 1
ATOM 2197 N N . LYS A 1 259 ? 21.385 -2.320 -12.334 1.00 88.19 259 LYS A N 1
ATOM 2198 C CA . LYS A 1 259 ? 21.909 -2.247 -13.712 1.00 88.19 259 LYS A CA 1
ATOM 2199 C C . LYS A 1 259 ? 23.080 -1.292 -13.889 1.00 88.19 259 LYS A C 1
ATOM 2201 O O . LYS A 1 259 ? 23.704 -1.320 -14.946 1.00 88.19 259 LYS A O 1
ATOM 2206 N N . GLU A 1 260 ? 23.332 -0.422 -12.911 1.00 86.94 260 GLU A N 1
ATOM 2207 C CA . GLU A 1 260 ? 24.346 0.637 -12.999 1.00 86.94 260 GLU A CA 1
ATOM 2208 C C . GLU A 1 260 ? 24.230 1.448 -14.306 1.00 86.94 260 GLU A C 1
ATOM 2210 O O . GLU A 1 260 ? 25.211 1.813 -14.966 1.00 86.94 260 GLU A O 1
ATOM 2215 N N . ASN A 1 261 ? 22.992 1.694 -14.747 1.00 85.69 261 ASN A N 1
ATOM 2216 C CA . ASN A 1 261 ? 22.740 2.303 -16.042 1.00 85.69 261 ASN A CA 1
ATOM 2217 C C . ASN A 1 261 ? 23.094 3.794 -15.995 1.00 85.69 261 ASN A C 1
ATOM 2219 O O . ASN A 1 261 ? 22.415 4.564 -15.322 1.00 85.69 261 ASN A O 1
ATOM 2223 N N . LYS A 1 262 ? 24.105 4.232 -16.755 1.00 86.38 262 LYS A N 1
ATOM 2224 C CA . LYS A 1 262 ? 24.613 5.621 -16.718 1.00 86.38 262 LYS A CA 1
ATOM 2225 C C . LYS A 1 262 ? 23.564 6.707 -17.003 1.00 86.38 262 LYS A C 1
ATOM 2227 O O . LYS A 1 262 ? 23.770 7.857 -16.638 1.00 86.38 262 LYS A O 1
ATOM 2232 N N . TYR A 1 263 ? 22.449 6.360 -17.647 1.00 88.56 263 TYR A N 1
ATOM 2233 C CA . TYR A 1 263 ? 21.383 7.297 -17.999 1.00 88.56 263 TYR A CA 1
ATOM 2234 C C . TYR A 1 263 ? 20.272 7.394 -16.939 1.00 88.56 263 TYR A C 1
ATOM 2236 O O . TYR A 1 263 ? 19.293 8.110 -17.155 1.00 88.56 263 TYR A O 1
ATOM 2244 N N . TRP A 1 264 ? 20.398 6.708 -15.793 1.00 87.75 264 TRP A N 1
ATOM 2245 C CA . TRP A 1 264 ? 19.373 6.702 -14.740 1.00 87.75 264 TRP A CA 1
ATOM 2246 C C . TRP A 1 264 ? 18.995 8.116 -14.271 1.00 87.75 264 TRP A C 1
ATOM 2248 O O . TRP A 1 264 ? 17.818 8.375 -14.027 1.00 87.75 264 TRP A O 1
ATOM 2258 N N . LEU A 1 265 ? 19.964 9.039 -14.192 1.00 86.81 265 LEU A N 1
ATOM 2259 C CA . LEU A 1 265 ? 19.727 10.415 -13.750 1.00 86.81 265 LEU A CA 1
ATOM 2260 C C . LEU A 1 265 ? 18.894 11.198 -14.773 1.00 86.81 265 LEU A C 1
ATOM 2262 O O . LEU A 1 265 ? 17.908 11.826 -14.408 1.00 86.81 265 LEU A O 1
ATOM 2266 N N . HIS A 1 266 ? 19.211 11.077 -16.062 1.00 87.88 266 HIS A N 1
ATOM 2267 C CA . HIS A 1 266 ? 18.433 11.720 -17.125 1.00 87.88 266 HIS A CA 1
ATOM 2268 C C . HIS A 1 266 ? 17.010 11.167 -17.230 1.00 87.88 266 HIS A C 1
ATOM 2270 O O . HIS A 1 266 ? 16.063 11.903 -17.504 1.00 87.88 266 HIS A O 1
ATOM 2276 N N . LEU A 1 267 ? 16.834 9.868 -16.976 1.00 87.25 267 LEU A N 1
ATOM 2277 C CA . LEU A 1 267 ? 15.506 9.269 -16.871 1.00 87.25 267 LEU A CA 1
ATOM 2278 C C . LEU A 1 267 ? 14.745 9.796 -15.649 1.00 87.25 267 LEU A C 1
ATOM 2280 O O . LEU A 1 267 ? 13.549 10.060 -15.749 1.00 87.25 267 LEU A O 1
ATOM 2284 N N . ALA A 1 268 ? 15.426 9.982 -14.515 1.00 84.88 268 ALA A N 1
ATOM 2285 C CA . ALA A 1 268 ? 14.843 10.581 -13.319 1.00 84.88 268 ALA A CA 1
ATOM 2286 C C . ALA A 1 268 ? 14.392 12.028 -13.572 1.00 84.88 268 ALA A C 1
ATOM 2288 O O . ALA A 1 268 ? 13.283 12.390 -13.188 1.00 84.88 268 ALA A O 1
ATOM 2289 N N . GLU A 1 269 ? 15.208 12.828 -14.265 1.00 84.31 269 GLU A N 1
ATOM 2290 C CA . GLU A 1 269 ? 14.863 14.187 -14.703 1.00 84.31 269 GLU A CA 1
ATOM 2291 C C . GLU A 1 269 ? 13.650 14.179 -15.634 1.00 84.31 269 GLU A C 1
ATOM 2293 O O . GLU A 1 269 ? 12.696 14.921 -15.419 1.00 84.31 269 GLU A O 1
ATOM 2298 N N . MET A 1 270 ? 13.641 13.293 -16.632 1.00 83.38 270 MET A N 1
ATOM 2299 C CA . MET A 1 270 ? 12.525 13.151 -17.566 1.00 83.38 270 MET A CA 1
ATOM 2300 C C . MET A 1 270 ? 11.224 12.782 -16.842 1.00 83.38 270 MET A C 1
ATOM 2302 O O . MET A 1 270 ? 10.182 13.377 -17.112 1.00 83.38 270 MET A O 1
ATOM 2306 N N . ILE A 1 271 ? 11.272 11.850 -15.886 1.00 79.00 271 ILE A N 1
ATOM 2307 C CA . ILE A 1 271 ? 10.113 11.494 -15.059 1.00 79.00 271 ILE A CA 1
ATOM 2308 C C . ILE A 1 271 ? 9.695 12.678 -14.184 1.00 79.00 271 ILE A C 1
ATOM 2310 O O . ILE A 1 271 ? 8.511 12.989 -14.148 1.00 79.00 271 ILE A O 1
ATOM 2314 N N . ALA A 1 272 ? 10.632 13.368 -13.530 1.00 71.50 272 ALA A N 1
ATOM 2315 C CA . ALA A 1 272 ? 10.337 14.522 -12.678 1.00 71.50 272 ALA A CA 1
ATOM 2316 C C . ALA A 1 272 ? 9.705 15.692 -13.450 1.00 71.50 272 ALA A C 1
ATOM 2318 O O . ALA A 1 272 ? 8.834 16.379 -12.919 1.00 71.50 272 ALA A O 1
ATOM 2319 N N . TRP A 1 273 ? 10.128 15.918 -14.697 1.00 56.31 273 TRP A N 1
ATOM 2320 C CA . TRP A 1 273 ? 9.587 16.973 -15.561 1.00 56.31 273 TRP A CA 1
ATOM 2321 C C . TRP A 1 273 ? 8.218 16.599 -16.132 1.00 56.31 273 TRP A C 1
ATOM 2323 O O . TRP A 1 273 ? 7.373 17.467 -16.326 1.00 56.31 273 TRP A O 1
ATOM 2333 N N . THR A 1 274 ? 7.982 15.308 -16.381 1.00 58.19 274 THR A N 1
ATOM 2334 C CA . THR A 1 274 ? 6.717 14.809 -16.948 1.00 58.19 274 THR A CA 1
ATOM 2335 C C . THR A 1 274 ? 5.656 14.574 -15.869 1.00 58.19 274 THR A C 1
ATOM 2337 O O . THR A 1 274 ? 4.458 14.657 -16.130 1.00 58.19 274 THR A O 1
ATOM 2340 N N . ILE A 1 275 ? 6.084 14.269 -14.645 1.00 59.25 275 ILE A N 1
ATOM 2341 C CA . ILE A 1 275 ? 5.241 13.853 -13.531 1.00 59.25 275 ILE A CA 1
ATOM 2342 C C . ILE A 1 275 ? 5.701 14.643 -12.310 1.00 59.25 275 ILE A C 1
ATOM 2344 O O . ILE A 1 275 ? 6.700 14.305 -11.673 1.00 59.25 275 ILE A O 1
ATOM 2348 N N . ARG A 1 276 ? 4.956 15.704 -11.970 1.00 57.88 276 ARG A N 1
ATOM 2349 C CA . ARG A 1 276 ? 5.132 16.430 -10.703 1.00 57.88 276 ARG A CA 1
ATOM 2350 C C . ARG A 1 276 ? 5.229 15.403 -9.577 1.00 57.88 276 ARG A C 1
ATOM 2352 O O . ARG A 1 276 ? 4.366 14.532 -9.504 1.00 57.88 276 ARG A O 1
ATOM 2359 N N . GLU A 1 277 ? 6.271 15.498 -8.746 1.00 55.91 277 GLU A N 1
ATOM 2360 C CA . GLU A 1 277 ? 6.593 14.476 -7.744 1.00 55.91 277 GLU A CA 1
ATOM 2361 C C . GLU A 1 277 ? 5.330 14.019 -6.989 1.00 55.91 277 GLU A C 1
ATOM 2363 O O . GLU A 1 277 ? 4.731 14.831 -6.268 1.00 55.91 277 GLU A O 1
ATOM 2368 N N . PRO A 1 278 ? 4.893 12.760 -7.180 1.00 59.94 278 PRO A N 1
ATOM 2369 C CA . PRO A 1 278 ? 3.658 12.288 -6.578 1.00 59.94 278 PRO A CA 1
ATOM 2370 C C . PRO A 1 278 ? 3.815 12.289 -5.050 1.00 59.94 278 PRO A C 1
ATOM 2372 O O . PRO A 1 278 ? 4.880 11.932 -4.536 1.00 59.94 278 PRO A O 1
ATOM 2375 N N . GLU A 1 279 ? 2.783 12.679 -4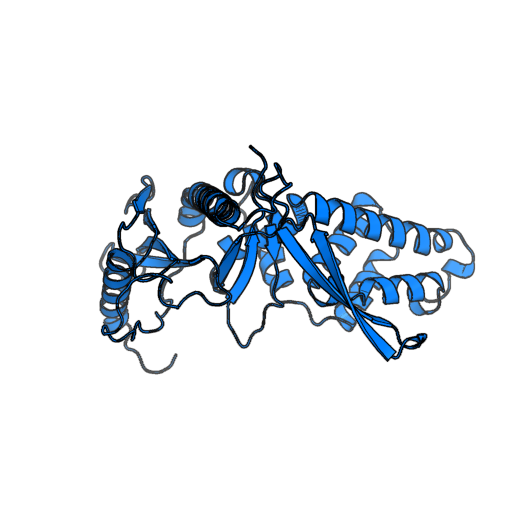.295 1.00 58.56 279 GLU A N 1
ATOM 2376 C CA . GLU A 1 279 ? 2.830 12.596 -2.824 1.00 58.56 279 GLU A CA 1
ATOM 2377 C C . GLU A 1 279 ? 3.082 11.150 -2.372 1.00 58.56 279 GLU A C 1
ATOM 2379 O O . GLU A 1 279 ? 3.766 10.927 -1.377 1.00 58.56 279 GLU A O 1
ATOM 2384 N N . GLU A 1 280 ? 2.623 10.179 -3.164 1.00 54.09 280 GLU A N 1
ATOM 2385 C CA . GLU A 1 280 ? 2.943 8.754 -3.121 1.00 54.09 280 GLU A CA 1
ATOM 2386 C C . GLU A 1 280 ? 4.445 8.521 -2.909 1.00 54.09 280 GLU A C 1
ATOM 2388 O O . GLU A 1 280 ? 4.828 7.719 -2.062 1.00 54.09 280 GLU A O 1
ATOM 2393 N N . ARG A 1 281 ? 5.301 9.230 -3.663 1.00 56.94 281 ARG A N 1
ATOM 2394 C CA . ARG A 1 281 ? 6.757 9.112 -3.562 1.00 56.94 281 ARG A CA 1
ATOM 2395 C C . ARG A 1 281 ? 7.250 9.754 -2.283 1.00 56.94 281 ARG A C 1
ATOM 2397 O O . ARG A 1 281 ? 8.046 9.127 -1.608 1.00 56.94 281 ARG A O 1
ATOM 2404 N N . LYS A 1 282 ? 6.785 10.952 -1.918 1.00 62.34 282 LYS A N 1
ATOM 2405 C CA . LYS A 1 282 ? 7.194 11.588 -0.651 1.00 62.34 282 LYS A CA 1
ATOM 2406 C C . LYS A 1 282 ? 6.869 10.682 0.537 1.00 62.34 282 LYS A C 1
ATOM 2408 O O . LYS A 1 282 ? 7.728 10.446 1.376 1.00 62.34 282 LYS A O 1
ATOM 2413 N N . MET A 1 283 ? 5.683 10.078 0.541 1.00 60.16 283 MET A N 1
ATOM 2414 C CA . MET A 1 283 ? 5.245 9.141 1.577 1.00 60.16 283 MET A CA 1
ATOM 2415 C C . MET A 1 283 ? 5.996 7.798 1.521 1.00 60.16 283 MET A C 1
ATOM 2417 O O . MET A 1 283 ? 6.380 7.272 2.564 1.00 60.16 283 MET A O 1
ATOM 2421 N N . ALA A 1 284 ? 6.284 7.267 0.328 1.00 52.00 284 ALA A N 1
ATOM 2422 C CA . ALA A 1 284 ? 7.079 6.049 0.152 1.00 52.00 284 ALA A CA 1
ATOM 2423 C C . ALA A 1 284 ? 8.590 6.252 0.392 1.00 52.00 284 ALA A C 1
ATOM 2425 O O . ALA A 1 284 ? 9.270 5.306 0.763 1.00 52.00 284 ALA A O 1
ATOM 2426 N N . PHE A 1 285 ? 9.140 7.458 0.221 1.00 52.03 285 PHE A N 1
ATOM 2427 C CA . PHE A 1 285 ? 10.539 7.784 0.534 1.00 52.03 285 PHE A CA 1
ATOM 2428 C C . PHE A 1 285 ? 10.725 8.094 2.019 1.00 52.03 285 PHE A C 1
ATOM 2430 O O . PHE A 1 285 ? 11.688 7.618 2.613 1.00 52.03 285 PHE A O 1
ATOM 2437 N N . MET A 1 286 ? 9.769 8.788 2.654 1.00 49.91 286 MET A N 1
ATOM 2438 C CA . MET A 1 286 ? 9.723 8.925 4.120 1.00 49.91 286 MET A CA 1
ATOM 2439 C C . MET A 1 286 ? 9.687 7.558 4.823 1.00 49.91 286 MET A C 1
ATOM 2441 O O . MET A 1 286 ? 10.092 7.436 5.978 1.00 49.91 286 MET A O 1
ATOM 2445 N N . ALA A 1 287 ? 9.256 6.509 4.116 1.00 45.72 287 ALA A N 1
ATOM 2446 C CA . ALA A 1 287 ? 9.347 5.142 4.591 1.00 45.72 287 ALA A CA 1
ATOM 2447 C C . ALA A 1 287 ? 10.777 4.607 4.696 1.00 45.72 287 ALA A C 1
ATOM 2449 O O . ALA A 1 287 ? 11.095 3.915 5.649 1.00 45.72 287 ALA A O 1
ATOM 2450 N N . VAL A 1 288 ? 11.667 4.877 3.751 1.00 47.38 288 VAL A N 1
ATOM 2451 C CA . VAL A 1 288 ? 12.976 4.202 3.750 1.00 47.38 288 VAL A CA 1
ATOM 2452 C C . VAL A 1 288 ? 13.875 4.710 4.890 1.00 47.38 288 VAL A C 1
ATOM 2454 O O . VAL A 1 288 ? 14.701 3.957 5.395 1.00 47.38 288 VAL A O 1
ATOM 2457 N N . SER A 1 289 ? 13.637 5.930 5.381 1.00 49.94 289 SER A N 1
ATOM 2458 C CA . SER A 1 289 ? 14.533 6.623 6.319 1.00 49.94 289 SER A CA 1
ATOM 2459 C C . SER A 1 289 ? 14.081 6.647 7.786 1.00 49.94 289 SER A C 1
ATOM 2461 O O . SER A 1 289 ? 14.733 7.300 8.595 1.00 49.94 289 SER A O 1
ATOM 2463 N N . HIS A 1 290 ? 12.974 5.990 8.167 1.00 57.06 290 HIS A N 1
ATOM 2464 C CA . HIS A 1 290 ? 12.519 6.015 9.568 1.00 57.06 290 HIS A CA 1
ATOM 2465 C C . HIS A 1 290 ? 13.160 4.870 10.381 1.00 57.06 290 HIS A C 1
ATOM 2467 O O . HIS A 1 290 ? 12.788 3.710 10.154 1.00 57.06 290 HIS A O 1
ATOM 2473 N N . PRO A 1 291 ? 14.056 5.159 11.347 1.00 57.88 291 PRO A N 1
ATOM 2474 C CA . PRO A 1 291 ? 14.868 4.146 12.036 1.00 57.88 291 PRO A CA 1
ATOM 2475 C C . PRO A 1 291 ? 14.028 3.114 12.806 1.00 57.88 291 PRO A C 1
ATOM 2477 O O . PRO A 1 291 ? 14.390 1.944 12.879 1.00 57.88 291 PRO A O 1
ATOM 2480 N N . TYR A 1 292 ? 12.851 3.515 13.294 1.00 58.25 292 TYR A N 1
ATOM 2481 C CA . TYR A 1 292 ? 11.974 2.672 14.118 1.00 58.25 292 TYR A CA 1
ATOM 2482 C C . TYR A 1 292 ? 11.066 1.696 13.353 1.00 58.25 292 TYR A C 1
ATOM 2484 O O . TYR A 1 292 ? 10.330 0.943 13.969 1.00 58.25 292 TYR A O 1
ATOM 2492 N N . LEU A 1 293 ? 11.064 1.701 12.017 1.00 69.50 293 LEU A N 1
ATOM 2493 C CA . LEU A 1 293 ? 10.149 0.866 11.219 1.00 69.50 293 LEU A CA 1
ATOM 2494 C C . LEU A 1 293 ? 10.898 -0.061 10.258 1.00 69.50 293 LEU A C 1
ATOM 2496 O O . LEU A 1 293 ? 10.443 -0.340 9.140 1.00 69.50 293 LEU A O 1
ATOM 2500 N N . SER A 1 294 ? 12.048 -0.557 10.707 1.00 67.62 294 SER A N 1
ATOM 2501 C CA . SER A 1 294 ? 12.826 -1.583 10.017 1.00 67.62 294 SER A CA 1
ATOM 2502 C C . SER A 1 294 ? 11.978 -2.847 9.769 1.00 67.62 294 SER A C 1
ATOM 2504 O O . SER A 1 294 ? 10.958 -3.075 10.419 1.00 67.62 294 SER A O 1
ATOM 2506 N N . HIS A 1 295 ? 12.348 -3.649 8.770 1.00 79.62 295 HIS A N 1
ATOM 2507 C CA . HIS A 1 295 ? 11.706 -4.937 8.447 1.00 79.62 295 HIS A CA 1
ATOM 2508 C C . HIS A 1 295 ? 10.206 -4.901 8.045 1.00 79.62 295 HIS A C 1
ATOM 2510 O O . HIS A 1 295 ? 9.398 -5.606 8.643 1.00 79.62 295 HIS A O 1
ATOM 2516 N N . PRO A 1 296 ? 9.787 -4.181 6.980 1.00 84.44 296 PRO A N 1
ATOM 2517 C CA . PRO A 1 296 ? 8.386 -4.176 6.517 1.00 84.44 296 PRO A CA 1
ATOM 2518 C C . PRO A 1 296 ? 7.776 -5.567 6.290 1.00 84.44 296 PRO A C 1
ATOM 2520 O O . PRO A 1 296 ? 6.588 -5.777 6.516 1.00 84.44 296 PRO A O 1
ATOM 2523 N N . ARG A 1 297 ? 8.594 -6.545 5.888 1.00 86.31 297 ARG A N 1
ATOM 2524 C CA . ARG A 1 297 ? 8.143 -7.910 5.601 1.00 86.31 297 ARG A CA 1
ATOM 2525 C C . ARG A 1 297 ? 7.557 -8.638 6.815 1.00 86.31 297 ARG A C 1
ATOM 2527 O O . ARG A 1 297 ? 6.642 -9.431 6.636 1.00 86.31 297 ARG A O 1
ATOM 2534 N N . THR A 1 298 ? 8.029 -8.367 8.033 1.00 88.00 298 THR A N 1
ATOM 2535 C CA . THR A 1 298 ? 7.468 -9.002 9.242 1.00 88.00 298 THR A CA 1
ATOM 2536 C C . THR A 1 298 ? 6.060 -8.489 9.541 1.00 88.00 298 THR A C 1
ATOM 2538 O O . THR A 1 298 ? 5.215 -9.247 10.005 1.00 88.00 298 THR A O 1
ATOM 2541 N N . ARG A 1 299 ? 5.782 -7.221 9.210 1.00 90.31 299 ARG A N 1
ATOM 2542 C CA . ARG A 1 299 ? 4.458 -6.597 9.353 1.00 90.31 299 ARG A CA 1
ATOM 2543 C C . ARG A 1 299 ? 3.502 -6.965 8.225 1.00 90.31 299 ARG A C 1
ATOM 2545 O O . ARG A 1 299 ? 2.311 -7.124 8.449 1.00 90.31 299 ARG A O 1
ATOM 2552 N N . LEU A 1 300 ? 4.016 -7.080 7.007 1.00 90.62 300 LEU A N 1
ATOM 2553 C CA . LEU A 1 300 ? 3.203 -7.268 5.804 1.00 90.62 300 LEU A CA 1
ATOM 2554 C C . LEU A 1 300 ? 2.993 -8.738 5.431 1.00 90.62 300 LEU A C 1
ATOM 2556 O O . LEU A 1 300 ? 2.117 -9.047 4.621 1.00 90.62 300 LEU A O 1
ATOM 2560 N N . GLY A 1 301 ? 3.823 -9.638 5.963 1.00 88.62 301 GLY A N 1
ATOM 2561 C CA . GLY A 1 301 ? 3.918 -11.007 5.474 1.00 88.62 301 GLY A CA 1
ATOM 2562 C C . GLY A 1 301 ? 4.266 -11.012 3.984 1.00 88.62 301 GLY A C 1
ATOM 2563 O O . GLY A 1 301 ? 5.229 -10.382 3.546 1.00 88.62 301 GLY A O 1
ATOM 2564 N N . ASP A 1 302 ? 3.444 -11.691 3.191 1.00 87.31 302 ASP A N 1
ATOM 2565 C CA . ASP A 1 302 ? 3.573 -11.730 1.731 1.00 87.31 302 ASP A CA 1
ATOM 2566 C C . ASP A 1 302 ? 2.274 -11.263 1.036 1.00 87.31 302 ASP A C 1
ATOM 2568 O O . ASP A 1 302 ? 1.909 -11.764 -0.040 1.00 87.31 302 ASP A O 1
ATOM 2572 N N . ILE A 1 303 ? 1.558 -10.323 1.657 1.00 89.31 303 ILE A N 1
ATOM 2573 C CA . ILE A 1 303 ? 0.340 -9.735 1.096 1.00 89.31 303 ILE A CA 1
ATOM 2574 C C . ILE A 1 303 ? 0.561 -9.288 -0.357 1.00 89.31 303 ILE A C 1
ATOM 2576 O O . ILE A 1 303 ? 1.593 -8.715 -0.716 1.00 89.31 303 ILE A O 1
ATOM 2580 N N . GLN A 1 304 ? -0.412 -9.573 -1.219 1.00 88.56 304 GLN A N 1
ATOM 2581 C CA . GLN A 1 304 ? -0.389 -9.155 -2.618 1.00 88.56 304 GLN A CA 1
ATOM 2582 C C . GLN A 1 304 ? -1.351 -7.985 -2.785 1.00 88.56 304 GLN A C 1
ATOM 2584 O O . GLN A 1 304 ? -2.556 -8.157 -2.619 1.00 88.56 304 GLN A O 1
ATOM 2589 N N . LEU A 1 305 ? -0.844 -6.796 -3.114 1.00 89.19 305 LEU A N 1
ATOM 2590 C CA . LEU A 1 305 ? -1.696 -5.617 -3.261 1.00 89.19 305 LEU A CA 1
ATOM 2591 C C . LEU A 1 305 ? -1.270 -4.688 -4.404 1.00 89.19 305 LEU A C 1
ATOM 2593 O O . LEU A 1 305 ? -0.137 -4.765 -4.883 1.00 89.19 305 LEU A O 1
ATOM 2597 N N . LEU A 1 306 ? -2.196 -3.839 -4.848 1.00 85.88 306 LEU A N 1
ATOM 2598 C CA . LEU A 1 306 ? -2.016 -2.822 -5.890 1.00 85.88 306 LEU A CA 1
ATOM 2599 C C . LEU A 1 306 ? -2.759 -1.539 -5.499 1.00 85.88 306 LEU A C 1
ATOM 2601 O O . LEU A 1 306 ? -3.939 -1.582 -5.158 1.00 85.88 306 LEU A O 1
ATOM 2605 N N . VAL A 1 307 ? -2.113 -0.384 -5.591 1.00 85.25 307 VAL A N 1
ATOM 2606 C CA . VAL A 1 307 ? -2.749 0.923 -5.398 1.00 85.25 307 VAL A CA 1
ATOM 2607 C C . VAL A 1 307 ? -3.551 1.257 -6.655 1.00 85.25 307 VAL A C 1
ATOM 2609 O O . VAL A 1 307 ? -3.008 1.271 -7.749 1.00 85.25 307 VAL A O 1
ATOM 2612 N N . THR A 1 308 ? -4.858 1.502 -6.531 1.00 76.44 308 THR A N 1
ATOM 2613 C CA . THR A 1 308 ? -5.793 1.545 -7.682 1.00 76.44 308 THR A CA 1
ATOM 2614 C C . THR A 1 308 ? -6.198 2.938 -8.141 1.00 76.44 308 THR A C 1
ATOM 2616 O O . THR A 1 308 ? -6.646 3.110 -9.276 1.00 76.44 308 THR A O 1
ATOM 2619 N N . THR A 1 309 ? -6.089 3.934 -7.271 1.00 64.75 309 THR A N 1
ATOM 2620 C CA . THR A 1 309 ? -6.414 5.325 -7.591 1.00 64.75 309 THR A CA 1
ATOM 2621 C C . THR A 1 309 ? -5.149 6.159 -7.578 1.00 64.75 309 THR A C 1
ATOM 2623 O O . THR A 1 309 ? -4.376 6.033 -6.630 1.00 64.75 309 THR A O 1
ATOM 2626 N N . GLU A 1 310 ? -5.014 7.082 -8.536 1.00 57.16 310 GLU A N 1
ATOM 2627 C CA . GLU A 1 310 ? -4.183 8.276 -8.341 1.00 57.16 310 GLU A CA 1
ATOM 2628 C C . GLU A 1 310 ? -4.547 8.890 -6.986 1.00 57.16 310 GLU A C 1
ATOM 2630 O O . GLU A 1 310 ? -5.743 9.020 -6.675 1.00 57.16 310 GLU A O 1
ATOM 2635 N N . ILE A 1 311 ? -3.554 9.248 -6.169 1.00 52.12 311 ILE A N 1
ATOM 2636 C CA . ILE A 1 311 ? -3.792 9.947 -4.910 1.00 52.12 311 ILE A CA 1
ATOM 2637 C C . ILE A 1 311 ? -4.366 11.328 -5.243 1.00 52.12 311 ILE A C 1
ATOM 2639 O O . ILE A 1 311 ? -3.679 12.334 -5.409 1.00 52.12 311 ILE A O 1
ATOM 2643 N N . SER A 1 312 ? -5.686 11.392 -5.396 1.00 44.88 312 SER A N 1
ATOM 2644 C CA . SER A 1 312 ? -6.363 12.644 -5.676 1.00 44.88 312 SER A CA 1
ATOM 2645 C C . SER A 1 312 ? -6.358 13.477 -4.399 1.00 44.88 312 SER A C 1
ATOM 2647 O O . SER A 1 312 ? -7.082 13.172 -3.444 1.00 44.88 312 SER A O 1
ATOM 2649 N N . LYS A 1 313 ? -5.596 14.577 -4.409 1.00 48.00 313 LYS A N 1
ATOM 2650 C CA . LYS A 1 313 ? -5.572 15.599 -3.344 1.00 48.00 313 LYS A CA 1
ATOM 2651 C C . LYS A 1 313 ? -6.968 16.060 -2.914 1.00 48.00 313 LYS A C 1
ATOM 2653 O O . LYS A 1 313 ? -7.172 16.400 -1.755 1.00 48.00 313 LYS A O 1
ATOM 2658 N N . LYS A 1 314 ? -7.956 16.010 -3.820 1.00 53.12 314 LYS A N 1
ATOM 2659 C CA . LYS A 1 314 ? -9.356 16.358 -3.524 1.00 53.12 314 LYS A CA 1
ATOM 2660 C C . LYS A 1 314 ? -10.036 15.381 -2.557 1.00 53.12 314 LYS A C 1
ATOM 2662 O O . LYS A 1 314 ? -11.016 15.755 -1.921 1.00 53.12 314 LYS A O 1
ATOM 2667 N N . LYS A 1 315 ? -9.569 14.129 -2.461 1.00 60.03 315 LYS A N 1
ATOM 2668 C CA . LYS A 1 315 ? -10.218 13.086 -1.652 1.00 60.03 315 LYS A CA 1
ATOM 2669 C C . LYS A 1 315 ? -9.533 12.855 -0.306 1.00 60.03 315 LYS A C 1
ATOM 2671 O O . LYS A 1 315 ? -10.251 12.604 0.652 1.00 60.03 315 LYS A O 1
ATOM 2676 N N . GLY A 1 316 ? -8.207 12.979 -0.204 1.00 74.69 316 GLY A N 1
ATOM 2677 C CA . GLY A 1 316 ? -7.481 12.808 1.067 1.00 74.69 316 GLY A CA 1
ATOM 2678 C C . GLY A 1 316 ? -7.322 11.353 1.536 1.00 74.69 316 GLY A C 1
ATOM 2679 O O . GLY A 1 316 ? -7.048 11.125 2.713 1.00 74.69 316 GLY A O 1
ATOM 2680 N N . TYR A 1 317 ? -7.483 10.379 0.632 1.00 79.19 317 TYR A N 1
ATOM 2681 C CA . TYR A 1 317 ? -7.339 8.942 0.903 1.00 79.19 317 TYR A CA 1
ATOM 2682 C C . TYR A 1 317 ? -6.588 8.242 -0.240 1.00 79.19 317 TYR A C 1
ATOM 2684 O O . TYR A 1 317 ? -6.692 8.673 -1.390 1.00 79.19 317 TYR A O 1
ATOM 2692 N N . ILE A 1 318 ? -5.902 7.141 0.071 1.00 80.56 318 ILE A N 1
ATOM 2693 C CA . ILE A 1 318 ? -5.391 6.163 -0.896 1.00 80.56 318 ILE A CA 1
ATOM 2694 C C . ILE A 1 318 ? -6.363 4.982 -0.985 1.00 80.56 318 ILE A C 1
ATOM 2696 O O . ILE A 1 318 ? -6.921 4.561 0.032 1.00 80.56 318 ILE A O 1
ATOM 2700 N N . VAL A 1 319 ? -6.572 4.451 -2.191 1.00 84.00 319 VAL A N 1
ATOM 2701 C CA . VAL A 1 319 ? -7.339 3.219 -2.419 1.00 84.00 319 VAL A CA 1
ATOM 2702 C C . VAL A 1 319 ? -6.399 2.151 -2.945 1.00 84.00 319 VAL A C 1
ATOM 2704 O O . VAL A 1 319 ? -5.749 2.341 -3.973 1.00 84.00 319 VAL A O 1
ATOM 2707 N N . PHE A 1 320 ? -6.371 1.006 -2.283 1.00 87.06 320 PHE A N 1
ATOM 2708 C CA . PHE A 1 320 ? -5.591 -0.149 -2.706 1.00 87.06 320 PHE A CA 1
ATOM 2709 C C . PHE A 1 320 ? -6.477 -1.384 -2.775 1.00 87.06 320 PHE A C 1
ATOM 2711 O O . PHE A 1 320 ? -7.529 -1.455 -2.151 1.00 87.06 320 PHE A O 1
ATOM 2718 N N . GLU A 1 321 ? -6.073 -2.336 -3.591 1.00 86.88 321 GLU A N 1
ATOM 2719 C CA . GLU A 1 321 ? -6.761 -3.588 -3.839 1.00 86.88 321 GLU A CA 1
ATOM 2720 C C . GLU A 1 321 ? -5.854 -4.719 -3.382 1.00 86.88 321 GLU A C 1
ATOM 2722 O O . GLU A 1 321 ? -4.685 -4.767 -3.760 1.00 86.88 321 GLU A O 1
ATOM 2727 N N . VAL A 1 322 ? -6.381 -5.585 -2.522 1.00 89.06 322 VAL A N 1
ATOM 2728 C CA . VAL A 1 322 ? -5.662 -6.730 -1.966 1.00 89.06 322 VAL A CA 1
ATOM 2729 C C . VAL A 1 322 ? -6.170 -7.984 -2.635 1.00 89.06 322 VAL A C 1
ATOM 2731 O O . VAL A 1 322 ? -7.365 -8.282 -2.599 1.00 89.06 322 VAL A O 1
ATOM 2734 N N . PHE A 1 323 ? -5.248 -8.708 -3.248 1.00 83.19 323 PHE A N 1
ATOM 2735 C CA . PHE A 1 323 ? -5.530 -9.941 -3.949 1.00 83.19 323 PHE A CA 1
ATOM 2736 C C . PHE A 1 323 ? -5.431 -11.112 -2.972 1.00 83.19 323 PHE A C 1
ATOM 2738 O O . PHE A 1 323 ? -4.432 -11.219 -2.253 1.00 83.19 323 PHE A O 1
ATOM 2745 N N . PRO A 1 324 ? -6.438 -11.996 -2.938 1.00 74.81 324 PRO A N 1
ATOM 2746 C CA . PRO A 1 324 ? -6.394 -13.164 -2.077 1.00 74.81 324 PRO A CA 1
ATOM 2747 C C . PRO A 1 324 ? -5.254 -14.089 -2.505 1.00 74.81 324 PRO A C 1
ATOM 2749 O O . PRO A 1 324 ? -4.959 -14.245 -3.694 1.00 74.81 324 PRO A O 1
ATOM 2752 N N . ARG A 1 325 ? -4.618 -14.735 -1.529 1.00 71.00 325 ARG A N 1
ATOM 2753 C CA . ARG A 1 325 ? -3.675 -15.820 -1.800 1.00 71.00 325 ARG A CA 1
ATOM 2754 C C . ARG A 1 325 ? -4.459 -17.120 -1.938 1.00 71.00 325 ARG A C 1
ATOM 2756 O O . ARG A 1 325 ? -5.382 -17.381 -1.167 1.00 71.00 325 ARG A O 1
ATOM 2763 N N . LYS A 1 326 ? -4.084 -17.934 -2.927 1.00 59.34 326 LYS A N 1
ATOM 2764 C CA . LYS A 1 326 ? -4.520 -19.330 -2.994 1.00 59.34 326 LYS A CA 1
ATOM 2765 C C . LYS A 1 326 ? -3.918 -20.026 -1.768 1.00 59.34 326 LYS A C 1
ATOM 2767 O O . LYS A 1 326 ? -2.695 -19.980 -1.621 1.00 59.34 326 LYS A O 1
ATOM 2772 N N . LYS A 1 327 ? -4.771 -20.514 -0.865 1.00 52.03 327 LYS A N 1
ATOM 2773 C CA . LYS A 1 327 ? -4.335 -21.340 0.266 1.00 52.03 327 LYS A CA 1
ATOM 2774 C C . LYS A 1 327 ? -3.802 -22.670 -0.239 1.00 52.03 327 LYS A C 1
ATOM 2776 O O . LYS A 1 327 ? -4.361 -23.162 -1.248 1.00 52.03 327 LYS A O 1
#

Sequence (327 aa):
MKGLSSEKIPELAAKDVRIVKKEARIIFRISPDERLIETIENKNPRLDLIAIVGPTWEFNRGWKEVLLAEIGISRTRPYHEARGLNRKNEESNIPKRRKWFFLSPHQYQLIAPMIFKKIEGLAYERVCLWEKGPFSTDPFKLPSIRHYWLRSAKTLYVNDYWMSRISGARFTVSLRDVFIIRDICWAEANLNRYLRKVLRGLVNFIDLRLNWYKFSYKGRRPFRTLDGTKQVEERLKSRFFTKHPHLLWEVIRRLKEEKENKYWLHLAEMIAWTIREPEERKMAFMAVSHPYLSHPRTRLGDIQLLVTTEISKKKGYIVFEVFPRKK

pLDDT: mean 76.0, std 14.9, range [36.34, 95.75]

Secondary structure (DSSP, 8-state):
--S--GGGHHHHHHHHHHHHHHHEEEEEEE-TTS--EEEEE-SS-SEEEEEEEEEE-TTSSS-EEEEEEEEEESSSSS--BPTT---TTS----PPPP------HHHHHHHHHHHHHHHHHHHHHHHHTSPPPTT---TT-EEEEEEEEETTTTEEEEEEEEE---PPEEEEEETT-HHHHHHHHHHHHHT-HHHHHHHHHHHHHHHHHHHTTTSSGGGGS-GGG-HHHHHHHHHHTSHHHHH-THHHHHHHHHHHHTS--TTHHHHHHHHHHHS---HHHHHHHHHHT-GGG--HHHHHTT-EEEE-S---TTT-EEEEEEEPPP-

Radius of gyration: 23.5 Å; chains: 1; bounding box: 66×53×73 Å

Foldseek 3Di:
DPDDDPVCVQVLQVVVVVLCVQAEQWEWEQEQVRPDTDIDGDPDHQFQKYWYWYWDPPPVPDTDIGTAWIKAWQDPARDDTDPDPPCPDDPSCPDDRDNPHHDDLSSCLSCLQVVQVVQLVSFVVVLQPADDDPPDPPSQKHWDWDWDQDPVVRDTDTDTDIDSPLFTIKMKTFPVRLSNLQLQLVLAQPQAPVVVVVLVVLLVLLCVLQVVLVPDPCVVDPPCPRPSNVVNLVVCPDPVCVFVVLVVVVSLVCCCPVVVPPCSVVSVVVSCVVPVPQVSNVSNVVSVPDPSNPDSCSSNVNWHKDFGGRPPPVRRMTMMGTGHDDD

Organism: NCBI:txid1801990